Protein AF-A0A5B0MQC2-F1 (afdb_monomer)

InterPro domains:
  IPR052925 Phage Integrase-like Recombinase [PTHR34605] (2-176)

Mean predicted aligned error: 14.79 Å

Secondary structure (DSSP, 8-state):
-HHHHHHHHHTT---PSSPPHHHHHHHHHHHB--SS---TT-B-HHHHHHHHHHHHHHHHHTTPPP--TTHHHHHHHHHHHHHHHHHS-SSPPPPP--HHHHHHHHHHHTTS-HHHHHHHHHHHHHHHTT--HHHHS-S-SSSPP-TTTS--GGGEEEEEETTTEEEEEEPPPPP---S----PPP-

Organism: NCBI:txid56615

Solvent-accessible surface area (backbone atoms only — not comparable to full-atom values): 11689 Å² total; per-residue (Å²): 104,72,69,57,53,52,51,22,65,74,65,78,40,78,95,54,85,65,60,51,56,66,59,54,48,53,48,48,61,66,32,33,45,55,97,86,60,91,63,98,69,52,41,51,33,75,57,50,51,52,47,54,52,50,51,50,51,51,26,57,76,69,76,38,74,66,64,62,87,54,49,68,59,52,52,50,54,41,49,51,9,39,51,50,50,66,76,47,68,94,55,81,77,78,77,79,90,48,71,67,61,52,52,55,49,42,71,74,24,61,91,75,46,76,66,38,42,53,53,41,53,50,51,49,49,29,64,78,63,72,44,55,65,78,54,79,46,77,95,63,96,84,64,86,75,63,72,84,72,50,67,50,80,85,37,50,48,78,42,80,40,97,89,78,45,81,42,77,45,73,58,74,69,86,72,83,72,76,77,71,85,68,77,73,77,86,128

Nearest PDB structures (foldseek):
  1drg-assembly1_A  TM=4.747E-01  e=2.855E-02  Punavirus P1
  7rhx-assembly1_A  TM=4.186E-01  e=2.687E-01  Punavirus P1

Radius of gyration: 27.26 Å; Cα contacts (8 Å, |Δi|>4): 142; chains: 1; bounding box: 50×39×78 Å

Foldseek 3Di:
DVLLVVVCVVVVHDPDPPDDPVSLVVSLVVAFDDPPDDDPRHDALVVNVVVVVVSVVVCVVVVGDHDPVCVVVSVVSSVRSNLVVLVDPPDDPDPDDDVVNLVVLCVVQPPDDPVSVVVNVLSVCCVVVVNDSPQADDPDDDDDDPVQRHFDPVQWDWDQDPPPGTDTDGDGRDDDPPPDPPPSPDD

Sequence (187 aa):
MKKFLLFASANDSQFCLPITEEVLEAFCLWVGHNHYSSNDGKISSSSLKKYIIGLKAWHNFHMATFPSTGKARIDLMLKASAWLDACTPTRPPKPPVMLWHLMLLMTSLFGKSDFDTAVADLCIVAFWGLARLSELTYNLEDVPLVFSNSVLLSDVTLRSDGDLGETACITLPASKELGGITAKPAC

Structure (mmCIF, N/CA/C/O backbone):
data_AF-A0A5B0MQC2-F1
#
_entry.id   AF-A0A5B0MQC2-F1
#
loop_
_atom_site.group_PDB
_atom_site.id
_atom_site.type_symbol
_atom_site.label_atom_id
_atom_site.label_alt_id
_atom_site.label_comp_id
_atom_site.label_asym_id
_atom_site.label_entity_id
_atom_site.label_seq_id
_atom_site.pdbx_PDB_ins_code
_atom_site.Cartn_x
_atom_site.Cartn_y
_atom_site.Cartn_z
_atom_site.occupancy
_atom_site.B_iso_or_equiv
_atom_site.auth_seq_id
_atom_site.auth_comp_id
_atom_site.auth_asym_id
_atom_site.auth_atom_id
_atom_site.pdbx_PDB_model_num
ATOM 1 N N . MET A 1 1 ? 1.076 2.625 -18.133 1.00 71.38 1 MET A N 1
ATOM 2 C CA . MET A 1 1 ? 1.335 3.544 -19.265 1.00 71.38 1 MET A CA 1
ATOM 3 C C . MET A 1 1 ? 1.311 5.022 -18.868 1.00 71.38 1 MET A C 1
ATOM 5 O O . MET A 1 1 ? 2.312 5.674 -19.103 1.00 71.38 1 MET A O 1
ATOM 9 N N . LYS A 1 2 ? 0.266 5.556 -18.205 1.00 82.31 2 LYS A N 1
ATOM 10 C CA . LYS A 1 2 ? 0.165 7.000 -17.861 1.00 82.31 2 LYS A CA 1
ATOM 11 C C . LYS A 1 2 ? 1.422 7.617 -17.215 1.00 82.31 2 LYS A C 1
ATOM 13 O O . LYS A 1 2 ? 1.894 8.636 -17.696 1.00 82.31 2 LYS A O 1
ATOM 18 N N . LYS A 1 3 ? 2.017 6.986 -16.190 1.00 84.31 3 LYS A N 1
ATOM 19 C CA . LYS A 1 3 ? 3.263 7.499 -15.576 1.00 84.31 3 LYS A CA 1
ATOM 20 C C . LYS A 1 3 ? 4.473 7.497 -16.514 1.00 84.31 3 LYS A C 1
ATOM 22 O O . LYS A 1 3 ? 5.322 8.365 -16.387 1.00 84.31 3 LYS A O 1
ATOM 27 N N . PHE A 1 4 ? 4.542 6.552 -17.450 1.00 82.81 4 PHE A N 1
ATOM 28 C CA . PHE A 1 4 ? 5.607 6.538 -18.453 1.00 82.81 4 PHE A CA 1
ATOM 29 C C . PHE A 1 4 ? 5.444 7.695 -19.442 1.00 82.81 4 PHE A C 1
ATOM 31 O O . PHE A 1 4 ? 6.425 8.322 -19.804 1.00 82.81 4 PHE A O 1
ATOM 38 N N . LEU A 1 5 ? 4.208 8.038 -19.813 1.00 83.81 5 LEU A N 1
ATOM 39 C CA . LEU A 1 5 ? 3.934 9.214 -20.644 1.00 83.81 5 LEU A CA 1
ATOM 40 C C . LEU A 1 5 ? 4.286 10.522 -19.921 1.00 83.81 5 LEU A C 1
ATOM 42 O O . LEU A 1 5 ? 4.853 11.412 -20.539 1.00 83.81 5 LEU A O 1
ATOM 46 N N . LEU A 1 6 ? 4.016 10.615 -18.613 1.00 85.31 6 LEU A N 1
ATOM 47 C CA . LEU A 1 6 ? 4.442 11.763 -17.801 1.00 85.31 6 LEU A CA 1
ATOM 48 C C . LEU A 1 6 ? 5.970 11.885 -17.737 1.00 85.31 6 LEU A C 1
ATOM 50 O O . LEU A 1 6 ? 6.505 12.976 -17.900 1.00 85.31 6 LEU A O 1
ATOM 54 N N . PHE A 1 7 ? 6.668 10.764 -17.542 1.00 85.00 7 PHE A N 1
ATOM 55 C CA . PHE A 1 7 ? 8.129 10.709 -17.614 1.00 85.00 7 PHE A CA 1
ATOM 56 C C . PHE A 1 7 ? 8.644 11.157 -18.989 1.00 85.00 7 PHE A C 1
ATOM 58 O O . PHE A 1 7 ? 9.554 11.976 -19.068 1.00 85.00 7 PHE A O 1
ATOM 65 N N . ALA A 1 8 ? 8.021 10.659 -20.058 1.00 82.94 8 ALA A N 1
ATOM 66 C CA . ALA A 1 8 ? 8.362 10.982 -21.435 1.00 82.94 8 ALA A CA 1
ATOM 67 C C . ALA A 1 8 ? 8.227 12.494 -21.696 1.00 82.94 8 ALA A C 1
ATOM 69 O O . ALA A 1 8 ? 9.184 13.131 -22.133 1.00 82.94 8 ALA A O 1
ATOM 70 N N . SER A 1 9 ? 7.096 13.090 -21.292 1.00 81.81 9 SER A N 1
ATOM 71 C CA . SER A 1 9 ? 6.869 14.539 -21.386 1.00 81.81 9 SER A CA 1
ATOM 72 C C . SER A 1 9 ? 7.804 15.374 -20.509 1.00 81.81 9 SER A C 1
ATOM 74 O O . SER A 1 9 ? 8.155 16.482 -20.891 1.00 81.81 9 SER A O 1
ATOM 76 N N . ALA A 1 10 ? 8.209 14.867 -19.341 1.00 82.69 10 ALA A N 1
ATOM 77 C CA . ALA A 1 10 ? 9.085 15.596 -18.423 1.00 82.69 10 ALA A CA 1
ATOM 78 C C . ALA A 1 10 ? 10.544 15.642 -18.901 1.00 82.69 10 ALA A C 1
ATOM 80 O O . ALA A 1 10 ? 11.260 16.579 -18.566 1.00 82.69 10 ALA A O 1
ATOM 81 N N . ASN A 1 11 ? 10.974 14.646 -19.678 1.00 77.38 11 ASN A N 1
ATOM 82 C CA . ASN A 1 11 ? 12.343 14.526 -20.184 1.00 77.38 11 ASN A CA 1
ATOM 83 C C . ASN A 1 11 ? 12.466 14.844 -21.682 1.00 77.38 11 ASN A C 1
ATOM 85 O O . ASN A 1 11 ? 13.458 14.458 -22.292 1.00 77.38 11 ASN A O 1
ATOM 89 N N . ASP A 1 12 ? 11.443 15.475 -22.272 1.00 70.44 12 ASP A N 1
ATOM 90 C CA . ASP A 1 12 ? 11.347 15.780 -23.711 1.00 70.44 12 ASP A CA 1
ATOM 91 C C . ASP A 1 12 ? 11.683 14.575 -24.613 1.00 70.44 12 ASP A C 1
ATOM 93 O O . ASP A 1 12 ? 12.254 14.669 -25.698 1.00 70.44 12 ASP A O 1
ATOM 97 N N . SER A 1 13 ? 11.345 13.385 -24.119 1.00 66.56 13 SER A N 1
ATOM 98 C CA . SER A 1 13 ? 11.581 12.123 -24.806 1.00 66.56 13 SER A CA 1
ATOM 99 C C . SER A 1 13 ? 10.255 11.674 -25.393 1.00 66.56 13 SER A C 1
ATOM 101 O O . SER A 1 13 ? 9.277 11.473 -24.675 1.00 66.56 13 SER A O 1
ATOM 103 N N . GLN A 1 14 ? 10.174 11.539 -26.714 1.00 66.31 14 GLN A N 1
ATOM 104 C CA . GLN A 1 14 ? 8.969 10.991 -27.328 1.00 66.31 14 GLN A CA 1
ATOM 105 C C . GLN A 1 14 ? 8.830 9.511 -26.959 1.00 66.31 14 GLN A C 1
ATOM 107 O O . GLN A 1 14 ? 9.814 8.772 -26.914 1.00 66.31 14 GLN A O 1
ATOM 112 N N . PHE A 1 15 ? 7.592 9.064 -26.721 1.00 68.19 15 PHE A N 1
ATOM 113 C CA . PHE A 1 15 ? 7.262 7.650 -26.540 1.00 68.19 15 PHE A CA 1
ATOM 114 C C . PHE A 1 15 ? 7.432 6.901 -27.871 1.00 68.19 15 PHE A C 1
ATOM 116 O O . PHE A 1 15 ? 6.458 6.590 -28.553 1.00 68.19 15 PHE A O 1
ATOM 123 N N . CYS A 1 16 ? 8.679 6.658 -28.265 1.00 68.81 16 CYS A N 1
ATOM 124 C CA . CYS A 1 16 ? 9.024 5.934 -29.478 1.00 68.81 16 CYS A CA 1
ATOM 125 C C . CYS A 1 16 ? 9.430 4.503 -29.130 1.00 68.81 16 CYS A C 1
ATOM 127 O O . CYS A 1 16 ? 10.224 4.257 -28.221 1.00 68.81 16 CYS A O 1
ATOM 129 N N . LEU A 1 17 ? 8.869 3.550 -29.868 1.00 72.00 17 LEU A N 1
ATOM 130 C CA . LEU A 1 17 ? 9.361 2.180 -29.895 1.00 72.00 17 LEU A CA 1
ATOM 131 C C . LEU A 1 17 ? 10.520 2.084 -30.902 1.00 72.00 17 LEU A C 1
ATOM 133 O O . LEU A 1 17 ? 10.446 2.728 -31.949 1.00 72.00 17 LEU A O 1
ATOM 137 N N . PRO A 1 18 ? 11.535 1.240 -30.653 1.00 75.12 18 PRO A N 1
ATOM 138 C CA . PRO A 1 18 ? 11.759 0.455 -29.439 1.00 75.12 18 PRO A CA 1
ATOM 139 C C . PRO A 1 18 ? 12.340 1.306 -28.294 1.00 75.12 18 PRO A C 1
ATOM 141 O O . PRO A 1 18 ? 13.256 2.096 -28.499 1.00 75.12 18 PRO A O 1
ATOM 144 N N . ILE A 1 19 ? 11.833 1.106 -27.072 1.00 84.00 19 ILE A N 1
ATOM 145 C CA . ILE A 1 19 ? 12.405 1.711 -25.862 1.00 84.00 19 ILE A CA 1
ATOM 146 C C . ILE A 1 19 ? 13.824 1.168 -25.671 1.00 84.00 19 ILE A C 1
ATOM 148 O O . ILE A 1 19 ? 14.027 -0.049 -25.688 1.00 84.00 19 ILE A O 1
ATOM 152 N N . THR A 1 20 ? 14.792 2.062 -25.480 1.00 85.31 20 THR A N 1
ATOM 153 C CA . THR A 1 20 ? 16.175 1.677 -25.188 1.00 85.31 20 THR A CA 1
ATOM 154 C C . THR A 1 20 ? 16.352 1.318 -23.712 1.00 85.31 20 THR A C 1
ATOM 156 O O . THR A 1 20 ? 15.519 1.638 -22.858 1.00 85.31 20 THR A O 1
ATOM 159 N N . GLU A 1 21 ? 17.441 0.624 -23.394 1.00 86.12 21 GLU A N 1
ATOM 1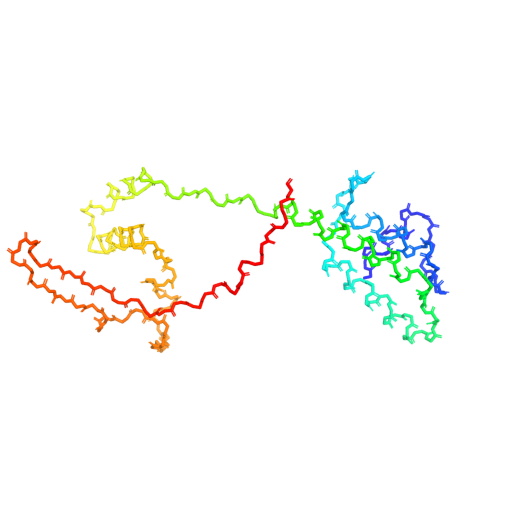60 C CA . GLU A 1 21 ? 17.747 0.222 -22.020 1.00 86.12 21 GLU A CA 1
ATOM 161 C C . GLU A 1 21 ? 17.910 1.434 -21.095 1.00 86.12 21 GLU A C 1
ATOM 163 O O . GLU A 1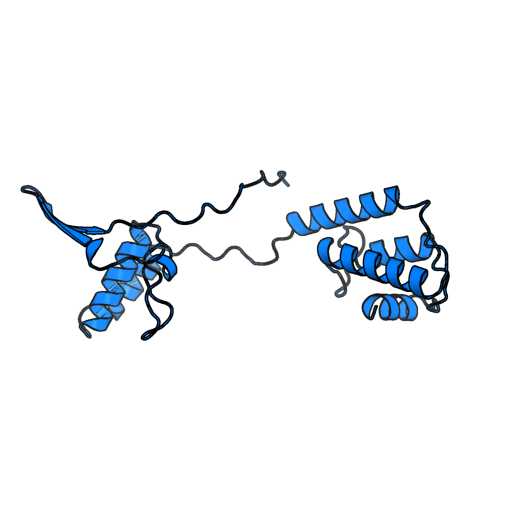 21 ? 17.391 1.440 -19.981 1.00 86.12 21 GLU A O 1
ATOM 168 N N . GLU A 1 22 ? 18.543 2.495 -21.585 1.00 86.19 22 GLU A N 1
ATOM 169 C CA . GLU A 1 22 ? 18.822 3.717 -20.833 1.00 86.19 22 GLU A CA 1
ATOM 170 C C . GLU A 1 22 ? 17.527 4.432 -20.441 1.00 86.19 22 GLU A C 1
ATOM 172 O O . GLU A 1 22 ? 17.381 4.888 -19.308 1.00 86.19 22 GLU A O 1
ATOM 177 N N . VAL A 1 23 ? 16.551 4.480 -21.354 1.00 87.62 23 VAL A N 1
ATOM 178 C CA . VAL A 1 23 ? 15.232 5.073 -21.093 1.00 87.62 23 VAL A CA 1
ATOM 179 C C . VAL A 1 23 ? 14.472 4.252 -20.050 1.00 87.62 23 VAL A C 1
ATOM 181 O O . VAL A 1 23 ? 13.818 4.814 -19.169 1.00 87.62 23 VAL A O 1
ATOM 184 N N . LEU A 1 24 ? 14.572 2.922 -20.112 1.00 88.56 24 LEU A N 1
ATOM 185 C CA . LEU A 1 24 ? 13.936 2.032 -19.144 1.00 88.56 24 LEU A CA 1
ATOM 186 C C . LEU A 1 24 ? 14.557 2.167 -17.744 1.00 88.56 24 LEU A C 1
ATOM 188 O O . LEU A 1 24 ? 13.828 2.200 -16.750 1.00 88.56 24 LEU A O 1
ATOM 192 N N . GLU A 1 25 ? 15.879 2.282 -17.655 1.00 89.00 25 GLU A N 1
ATOM 193 C CA . GLU A 1 25 ? 16.593 2.529 -16.401 1.00 89.00 25 GLU A CA 1
ATOM 194 C C . GLU A 1 25 ? 16.281 3.906 -15.819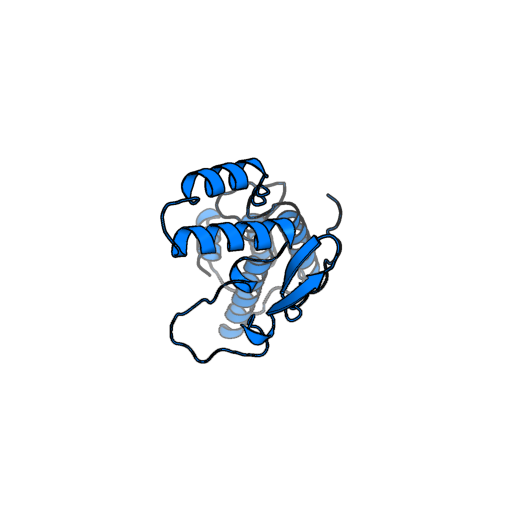 1.00 89.00 25 GLU A C 1
ATOM 196 O O . GLU A 1 25 ? 15.937 4.011 -14.639 1.00 89.00 25 GLU A O 1
ATOM 201 N N . ALA A 1 26 ? 16.326 4.953 -16.644 1.00 88.56 26 ALA A N 1
ATOM 202 C CA . ALA A 1 26 ? 15.967 6.307 -16.241 1.00 88.56 26 ALA A CA 1
ATOM 203 C C . ALA A 1 26 ? 14.519 6.368 -15.736 1.00 88.56 26 ALA A C 1
ATOM 205 O O . ALA A 1 26 ? 14.245 6.996 -14.713 1.00 88.56 26 ALA A O 1
ATOM 206 N N . PHE A 1 27 ? 13.600 5.646 -16.382 1.00 88.62 27 PHE A N 1
ATOM 207 C CA . PHE A 1 27 ? 12.232 5.496 -15.899 1.00 88.62 27 PHE A CA 1
ATOM 208 C C . PHE A 1 27 ? 12.179 4.784 -14.537 1.00 88.62 27 PHE A C 1
ATOM 210 O O . PHE A 1 27 ? 11.496 5.256 -13.627 1.00 88.62 27 PHE A O 1
ATOM 217 N N . CYS A 1 28 ? 12.916 3.684 -14.350 1.00 89.06 28 CYS A N 1
ATOM 218 C CA . CYS A 1 28 ? 12.957 2.969 -13.070 1.00 89.06 28 CYS A CA 1
ATOM 219 C C . CYS A 1 28 ? 13.511 3.840 -11.935 1.00 89.06 28 CYS A C 1
ATOM 221 O O . CYS A 1 28 ? 12.952 3.836 -10.839 1.00 89.06 28 CYS A O 1
ATOM 223 N N . LEU A 1 29 ? 14.551 4.634 -12.201 1.00 88.50 29 LEU A N 1
ATOM 224 C CA . LEU A 1 29 ? 15.095 5.610 -11.255 1.00 88.50 29 LEU A CA 1
ATOM 225 C C . LEU A 1 29 ? 14.118 6.758 -10.987 1.00 88.50 29 LEU A C 1
ATOM 227 O O . LEU A 1 29 ? 13.988 7.213 -9.851 1.00 88.50 29 LEU A O 1
ATOM 231 N N . TRP A 1 30 ? 13.393 7.224 -12.001 1.00 87.44 30 TRP A N 1
ATOM 232 C CA . TRP A 1 30 ? 12.458 8.329 -11.832 1.00 87.44 30 TRP A CA 1
ATOM 233 C C . TRP A 1 30 ? 11.238 7.927 -10.996 1.00 87.44 30 TRP A C 1
ATOM 235 O O . TRP A 1 30 ? 10.903 8.648 -10.054 1.00 87.44 30 TRP A O 1
ATOM 245 N N . VAL A 1 31 ? 10.615 6.769 -11.259 1.00 88.44 31 VAL A N 1
ATOM 246 C CA . VAL A 1 31 ? 9.396 6.350 -10.538 1.00 88.44 31 VAL A CA 1
ATOM 247 C C . VAL A 1 31 ? 9.672 5.504 -9.287 1.00 88.44 31 VAL A C 1
ATOM 249 O O . VAL A 1 31 ? 8.878 5.534 -8.352 1.00 88.44 31 VAL A O 1
ATOM 252 N N . GLY A 1 32 ? 10.746 4.717 -9.243 1.00 87.50 32 GLY A N 1
ATOM 253 C CA . GLY A 1 32 ? 11.034 3.836 -8.105 1.00 87.50 32 GLY A CA 1
ATOM 254 C C . GLY A 1 32 ? 11.553 4.605 -6.893 1.00 87.50 32 GLY A C 1
ATOM 255 O O . GLY A 1 32 ? 12.286 5.589 -7.054 1.00 87.50 32 GLY A O 1
ATOM 256 N N . HIS A 1 33 ? 11.201 4.163 -5.681 1.00 86.38 33 HIS A N 1
ATOM 257 C CA . HIS A 1 33 ? 11.805 4.705 -4.463 1.00 86.38 33 HIS A CA 1
ATOM 258 C C . HIS A 1 33 ? 13.322 4.516 -4.499 1.00 86.38 33 HIS A C 1
ATOM 260 O O . HIS A 1 33 ? 13.829 3.425 -4.760 1.00 86.38 33 HIS A O 1
ATOM 266 N N . ASN A 1 34 ? 14.047 5.602 -4.256 1.00 85.44 34 ASN A N 1
ATOM 267 C CA . ASN A 1 34 ? 15.498 5.622 -4.153 1.00 85.44 34 ASN A CA 1
ATOM 268 C C . ASN A 1 34 ? 15.930 6.771 -3.239 1.00 85.44 34 ASN A C 1
ATOM 270 O O . ASN A 1 34 ? 15.154 7.684 -2.973 1.00 85.44 34 ASN A O 1
ATOM 274 N N . HIS A 1 35 ? 17.176 6.724 -2.777 1.00 79.06 35 HIS A N 1
ATOM 275 C CA . HIS A 1 35 ? 17.723 7.723 -1.858 1.00 79.06 35 HIS A CA 1
ATOM 276 C C . HIS A 1 35 ? 18.134 9.038 -2.552 1.00 79.06 35 HIS A C 1
ATOM 278 O O . HIS A 1 35 ? 18.404 10.036 -1.892 1.00 79.06 35 HIS A O 1
ATOM 284 N N . TYR A 1 36 ? 18.216 9.046 -3.885 1.00 76.44 36 TYR A N 1
ATOM 285 C CA . TYR A 1 36 ? 18.818 10.138 -4.657 1.00 76.44 36 TYR A CA 1
ATOM 286 C C . TYR A 1 36 ? 17.789 11.101 -5.263 1.00 76.44 36 TYR A C 1
ATOM 288 O O . TYR A 1 36 ? 18.147 12.194 -5.686 1.00 76.44 36 TYR A O 1
ATOM 296 N N . SER A 1 37 ? 16.511 10.720 -5.314 1.00 76.12 37 SER A N 1
ATOM 297 C CA . SER A 1 37 ? 15.440 11.542 -5.877 1.00 76.12 37 SER A CA 1
ATOM 298 C C . SER A 1 37 ? 14.169 11.430 -5.043 1.00 76.12 37 SER A C 1
ATOM 300 O O . SER A 1 37 ? 13.612 10.347 -4.866 1.00 76.12 37 SER A O 1
ATOM 302 N N . SER A 1 38 ? 13.689 12.578 -4.568 1.00 71.62 38 SER A N 1
ATOM 303 C CA . SER A 1 38 ? 12.408 12.717 -3.882 1.00 71.62 38 SER A CA 1
ATOM 304 C C . SER A 1 38 ? 11.470 13.489 -4.801 1.00 71.62 38 SER A C 1
ATOM 306 O O . SER A 1 38 ? 11.597 14.701 -4.956 1.00 71.62 38 SER A O 1
ATOM 308 N N . ASN A 1 39 ? 10.590 12.773 -5.499 1.00 78.19 39 ASN A N 1
ATOM 309 C CA . ASN A 1 39 ? 9.517 13.378 -6.281 1.00 78.19 39 ASN A CA 1
ATOM 310 C C . ASN A 1 39 ? 8.172 12.846 -5.770 1.00 78.19 39 ASN A C 1
ATOM 312 O O . ASN A 1 39 ? 8.090 11.723 -5.284 1.00 78.19 39 ASN A O 1
ATOM 316 N N . ASP A 1 40 ? 7.105 13.632 -5.896 1.00 70.75 40 ASP A N 1
ATOM 317 C CA . ASP A 1 40 ? 5.754 13.238 -5.448 1.00 70.75 40 ASP A CA 1
ATOM 318 C C . ASP A 1 40 ? 5.168 12.073 -6.287 1.00 70.75 40 ASP A C 1
ATOM 320 O O . ASP A 1 40 ? 4.135 11.475 -5.998 1.00 70.75 40 ASP A O 1
ATOM 324 N N . GLY A 1 41 ? 5.863 11.709 -7.369 1.00 75.62 41 GLY A N 1
ATOM 325 C CA . GLY A 1 41 ? 5.472 10.691 -8.332 1.00 75.62 41 GLY A CA 1
ATOM 326 C C . GLY A 1 41 ? 5.981 9.281 -8.035 1.00 75.62 41 GLY A C 1
ATOM 327 O O . GLY A 1 41 ? 5.781 8.404 -8.886 1.00 75.62 41 GLY A O 1
ATOM 328 N N . LYS A 1 42 ? 6.609 9.020 -6.886 1.00 85.38 42 LYS A N 1
ATOM 329 C CA . LYS A 1 42 ? 7.171 7.698 -6.600 1.00 85.38 42 LYS A CA 1
ATOM 330 C C . LYS A 1 42 ? 6.108 6.608 -6.461 1.00 85.38 42 LYS A C 1
ATOM 332 O O . LYS A 1 42 ? 4.961 6.859 -6.095 1.00 85.38 42 LYS A O 1
ATOM 337 N N . ILE A 1 43 ? 6.467 5.383 -6.835 1.00 88.69 43 ILE A N 1
ATOM 338 C CA . ILE A 1 43 ? 5.613 4.199 -6.698 1.00 88.69 43 ILE A CA 1
ATOM 339 C C . ILE A 1 43 ? 6.387 3.060 -6.048 1.00 88.69 43 ILE A C 1
ATOM 341 O O . ILE A 1 43 ? 7.606 2.969 -6.173 1.00 88.69 43 ILE A O 1
ATOM 345 N N . SER A 1 44 ? 5.642 2.137 -5.443 1.00 88.62 44 SER A N 1
ATOM 346 C CA . SER A 1 44 ? 6.211 0.911 -4.897 1.00 88.62 44 SER A CA 1
ATOM 347 C C . SER A 1 44 ? 6.835 0.027 -5.979 1.00 88.62 44 SER A C 1
ATOM 349 O O . SER A 1 44 ? 6.355 -0.042 -7.115 1.00 88.62 44 SER A O 1
ATOM 351 N N . SER A 1 45 ? 7.845 -0.748 -5.599 1.00 89.56 45 SER A N 1
ATOM 352 C CA . SER A 1 45 ? 8.502 -1.781 -6.401 1.00 89.56 45 SER A CA 1
ATOM 353 C C . SER A 1 45 ? 7.493 -2.771 -6.996 1.00 89.56 45 SER A C 1
ATOM 355 O O . SER A 1 45 ? 7.581 -3.153 -8.165 1.00 89.56 45 SER A O 1
ATOM 357 N N . SER A 1 46 ? 6.450 -3.135 -6.241 1.00 88.88 46 SER A N 1
ATOM 358 C CA . SER A 1 46 ? 5.367 -3.992 -6.748 1.00 88.88 46 SER A CA 1
ATOM 359 C C . SER A 1 46 ? 4.565 -3.339 -7.881 1.00 88.88 46 SER A C 1
ATOM 361 O O . SER A 1 46 ? 4.171 -4.017 -8.832 1.00 88.88 46 SER A O 1
ATOM 363 N N . SER A 1 47 ? 4.353 -2.023 -7.826 1.00 90.62 47 SER A N 1
ATOM 364 C CA . SER A 1 47 ? 3.711 -1.265 -8.901 1.00 90.62 47 SER A CA 1
ATOM 365 C C . SER A 1 47 ? 4.654 -1.095 -10.089 1.00 90.62 47 SER A C 1
ATOM 367 O O . SER A 1 47 ? 4.236 -1.302 -11.227 1.00 90.62 47 SER A O 1
ATOM 369 N N . LEU A 1 48 ? 5.933 -0.797 -9.841 1.00 91.12 48 LEU A N 1
ATOM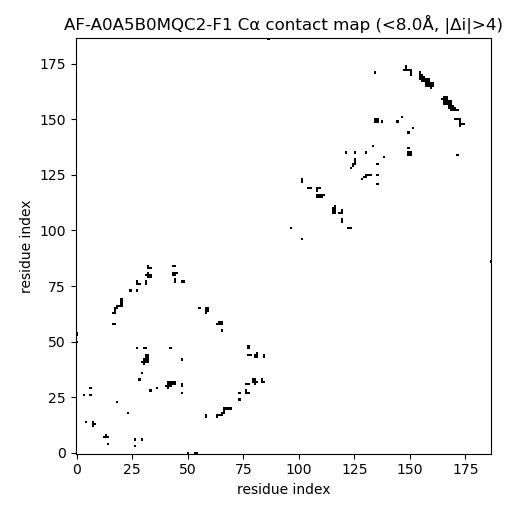 370 C CA . LEU A 1 48 ? 6.965 -0.664 -10.871 1.00 91.12 48 LEU A CA 1
ATOM 371 C C . LEU A 1 48 ? 7.112 -1.951 -11.702 1.00 91.12 48 LEU A C 1
ATOM 373 O O . LEU A 1 48 ? 7.128 -1.884 -12.931 1.00 91.12 48 LEU A O 1
ATOM 377 N N . LYS A 1 49 ? 7.073 -3.131 -11.063 1.00 91.75 49 LYS A N 1
ATOM 378 C CA . LYS A 1 49 ? 7.000 -4.445 -11.741 1.00 91.75 49 LYS A CA 1
ATOM 379 C C . LYS A 1 49 ? 5.874 -4.515 -12.766 1.00 91.75 49 LYS A C 1
ATOM 381 O O . LYS A 1 49 ? 6.092 -4.950 -13.895 1.00 91.75 49 LYS A O 1
ATOM 386 N N . LYS A 1 50 ? 4.672 -4.069 -12.390 1.00 92.06 50 LYS A N 1
ATOM 387 C CA . LYS A 1 50 ? 3.497 -4.080 -13.277 1.00 92.06 50 LYS A CA 1
ATOM 388 C C . LYS A 1 50 ? 3.703 -3.172 -14.487 1.00 92.06 50 LYS A C 1
ATOM 390 O O . LYS A 1 50 ? 3.301 -3.536 -15.588 1.00 92.06 50 LYS A O 1
ATOM 395 N N . TYR A 1 51 ? 4.365 -2.026 -14.308 1.00 90.88 51 TYR A N 1
ATOM 396 C CA . TYR A 1 51 ? 4.727 -1.158 -15.429 1.00 90.88 51 TYR A CA 1
ATOM 397 C C . TYR A 1 51 ? 5.706 -1.839 -16.386 1.00 90.88 51 TYR A C 1
ATOM 399 O O . TYR A 1 51 ? 5.454 -1.818 -17.585 1.00 90.88 51 TYR A O 1
ATOM 407 N N . ILE A 1 52 ? 6.760 -2.488 -15.882 1.00 90.44 52 ILE A N 1
ATOM 408 C CA . ILE A 1 52 ? 7.740 -3.203 -16.719 1.00 90.44 52 ILE A CA 1
ATOM 409 C C . ILE A 1 52 ? 7.064 -4.328 -17.515 1.00 90.44 52 ILE A C 1
ATOM 411 O O . ILE A 1 52 ? 7.298 -4.465 -18.714 1.00 90.44 52 ILE A O 1
ATOM 415 N N . ILE A 1 53 ? 6.178 -5.101 -16.879 1.00 90.75 53 ILE A N 1
ATOM 416 C CA . ILE A 1 53 ? 5.393 -6.144 -17.560 1.00 90.75 53 ILE A CA 1
ATOM 417 C C . ILE A 1 53 ? 4.506 -5.524 -18.649 1.00 90.75 53 ILE A C 1
ATOM 419 O O . ILE A 1 53 ? 4.466 -6.036 -19.766 1.00 90.75 53 ILE A O 1
ATOM 423 N N . GLY A 1 54 ? 3.845 -4.402 -18.352 1.00 90.75 54 GLY A N 1
ATOM 424 C CA . GLY A 1 54 ? 3.041 -3.667 -19.328 1.00 90.75 54 GLY A CA 1
ATOM 425 C C . GLY A 1 54 ? 3.857 -3.154 -20.517 1.00 90.75 54 GLY A C 1
ATOM 426 O O . GLY A 1 54 ? 3.410 -3.278 -21.652 1.00 90.75 54 GLY A O 1
ATOM 427 N N . LEU A 1 55 ? 5.069 -2.640 -20.284 1.00 89.56 55 LEU A N 1
ATOM 428 C CA . LEU A 1 55 ? 5.985 -2.218 -21.350 1.00 89.56 55 LEU A CA 1
ATOM 429 C C . LEU A 1 55 ? 6.434 -3.410 -22.203 1.00 89.56 55 LEU A C 1
ATOM 431 O O . LEU A 1 55 ? 6.431 -3.325 -23.427 1.00 89.56 55 LEU A O 1
ATOM 435 N N . LYS A 1 56 ? 6.749 -4.550 -21.581 1.00 89.94 56 LYS A N 1
ATOM 436 C CA . LYS A 1 56 ? 7.099 -5.776 -22.308 1.00 89.94 56 LYS A CA 1
ATOM 437 C C . LYS A 1 56 ? 5.943 -6.274 -23.182 1.00 89.94 56 LYS A C 1
ATOM 439 O O . LYS A 1 56 ? 6.169 -6.651 -24.329 1.00 89.94 56 LYS A O 1
ATOM 444 N N . ALA A 1 57 ? 4.716 -6.258 -22.658 1.00 90.88 57 ALA A N 1
ATOM 445 C CA . ALA A 1 57 ? 3.520 -6.616 -23.418 1.00 90.88 57 ALA A CA 1
ATOM 446 C C . ALA A 1 57 ? 3.283 -5.651 -24.589 1.00 90.88 57 ALA A C 1
ATOM 448 O O . ALA A 1 57 ? 2.971 -6.090 -25.691 1.00 90.88 57 ALA A O 1
ATOM 449 N N . TRP A 1 58 ? 3.502 -4.351 -24.376 1.00 87.88 58 TRP A N 1
ATOM 450 C CA . TRP A 1 58 ? 3.394 -3.333 -25.421 1.00 87.88 58 TRP A CA 1
ATOM 451 C C . TRP A 1 58 ? 4.405 -3.541 -26.556 1.00 87.88 58 TRP A C 1
ATOM 453 O O . TRP A 1 58 ? 4.041 -3.502 -27.727 1.00 87.88 58 TRP A O 1
ATOM 463 N N . HIS A 1 59 ? 5.661 -3.845 -26.221 1.00 89.69 59 HIS A N 1
ATOM 464 C CA . HIS A 1 59 ? 6.677 -4.224 -27.205 1.00 89.69 59 HIS A CA 1
ATOM 465 C C . HIS A 1 59 ? 6.276 -5.468 -28.002 1.00 89.69 59 HIS A C 1
ATOM 467 O O . HIS A 1 59 ? 6.383 -5.474 -29.226 1.00 89.69 59 HIS A O 1
ATOM 473 N N . ASN A 1 60 ? 5.775 -6.500 -27.318 1.00 90.00 60 ASN A N 1
ATOM 474 C CA . ASN A 1 60 ? 5.324 -7.728 -27.966 1.00 90.00 60 ASN A CA 1
ATOM 475 C C . ASN A 1 60 ? 4.151 -7.478 -28.927 1.00 90.00 60 ASN A C 1
ATOM 477 O O . ASN A 1 60 ? 4.171 -7.991 -30.040 1.00 90.00 60 ASN A O 1
ATOM 481 N N . PHE A 1 61 ? 3.190 -6.637 -28.537 1.00 89.81 61 PHE A N 1
ATOM 482 C CA . PHE A 1 61 ? 2.058 -6.250 -29.381 1.00 89.81 61 PHE A CA 1
ATOM 483 C C . PHE A 1 61 ? 2.498 -5.557 -30.681 1.00 89.81 61 PHE A C 1
ATOM 485 O O . PHE A 1 61 ? 1.930 -5.806 -31.739 1.00 89.81 61 PHE A O 1
ATOM 492 N N . HIS A 1 62 ? 3.545 -4.732 -30.618 1.00 88.38 62 HIS A N 1
ATOM 493 C CA . HIS A 1 62 ? 4.098 -4.025 -31.777 1.00 88.38 62 HIS A CA 1
ATOM 494 C C . HIS A 1 62 ? 5.230 -4.775 -32.494 1.00 88.38 62 HIS A C 1
ATOM 496 O O . HIS A 1 62 ? 5.911 -4.181 -33.326 1.00 88.38 62 HIS A O 1
ATOM 502 N N . MET A 1 63 ? 5.453 -6.059 -32.182 1.00 87.31 63 MET A N 1
ATOM 503 C CA . MET A 1 63 ? 6.534 -6.873 -32.762 1.00 87.31 63 MET A CA 1
ATOM 504 C C . MET A 1 63 ? 7.928 -6.230 -32.612 1.00 87.31 63 MET A C 1
ATOM 506 O O . MET A 1 63 ? 8.832 -6.470 -33.409 1.00 87.31 63 MET A O 1
ATOM 510 N N . ALA A 1 64 ? 8.112 -5.414 -31.572 1.00 86.50 64 ALA A N 1
ATOM 511 C CA . ALA A 1 64 ? 9.367 -4.752 -31.255 1.00 86.50 64 ALA A CA 1
ATOM 512 C C . ALA A 1 64 ? 10.144 -5.556 -30.205 1.00 86.50 64 ALA A C 1
ATOM 514 O O . ALA A 1 64 ? 9.578 -6.087 -29.247 1.00 86.50 64 ALA A O 1
ATOM 515 N N . THR A 1 65 ? 11.468 -5.598 -30.326 1.00 86.69 65 THR A N 1
ATOM 516 C CA . THR A 1 65 ? 12.333 -6.239 -29.330 1.00 86.69 65 THR A CA 1
ATOM 517 C C . THR A 1 65 ? 12.395 -5.406 -28.052 1.00 86.69 65 THR A C 1
ATOM 519 O O . THR A 1 65 ? 12.622 -4.198 -28.101 1.00 86.69 65 THR A O 1
ATOM 522 N N . PHE A 1 66 ? 12.189 -6.047 -26.902 1.00 85.31 66 PHE A N 1
ATOM 523 C CA . PHE A 1 66 ? 12.358 -5.421 -25.590 1.00 85.31 66 PHE A CA 1
ATOM 524 C C . PHE A 1 66 ? 13.834 -5.495 -25.161 1.00 85.31 66 PHE A C 1
ATOM 526 O O . PHE A 1 66 ? 14.429 -6.567 -25.311 1.00 85.31 66 PHE A O 1
ATOM 533 N N . PRO A 1 67 ? 14.426 -4.427 -24.595 1.00 84.31 67 PRO A N 1
ATOM 534 C CA . PRO A 1 67 ? 15.819 -4.443 -24.154 1.00 84.31 67 PRO A CA 1
ATOM 535 C C . PRO A 1 67 ? 16.003 -5.427 -22.988 1.00 84.31 67 PRO A C 1
ATOM 537 O O . PRO A 1 67 ? 15.530 -5.204 -21.874 1.00 84.31 67 PRO A O 1
ATOM 540 N N . SER A 1 68 ? 16.662 -6.559 -23.245 1.00 76.19 68 SER A N 1
ATOM 541 C CA . SER A 1 68 ? 16.910 -7.603 -22.237 1.00 76.19 68 SER A CA 1
ATOM 542 C C . SER A 1 68 ? 18.308 -7.561 -21.621 1.00 76.19 68 SER A C 1
ATOM 544 O O . SER A 1 68 ? 18.526 -8.218 -20.602 1.00 76.19 68 SER A O 1
ATOM 546 N N . THR A 1 69 ? 19.240 -6.815 -22.215 1.00 76.62 69 THR A N 1
ATOM 547 C CA . THR A 1 69 ? 20.652 -6.754 -21.806 1.00 76.62 69 THR A CA 1
ATOM 548 C C . THR A 1 69 ? 20.807 -6.204 -20.377 1.00 76.62 69 THR A C 1
ATOM 550 O O . THR A 1 69 ? 21.495 -6.811 -19.559 1.00 76.62 69 THR A O 1
ATOM 553 N N . GLY A 1 70 ? 20.034 -5.180 -20.010 1.00 78.06 70 GLY A N 1
ATOM 554 C CA . GLY A 1 70 ? 20.007 -4.569 -18.672 1.00 78.06 70 GLY A CA 1
ATOM 555 C C . GLY A 1 70 ? 19.146 -5.245 -17.612 1.00 78.06 70 GLY A C 1
ATOM 556 O O . GLY A 1 70 ? 18.918 -4.673 -16.544 1.00 78.06 70 GLY A O 1
ATOM 557 N N . LYS A 1 71 ? 18.632 -6.458 -17.853 1.00 84.75 71 LYS A N 1
ATOM 558 C CA . LYS A 1 71 ? 17.682 -7.106 -16.928 1.00 84.75 71 LYS A CA 1
ATOM 559 C C . LYS A 1 71 ? 18.223 -7.220 -15.495 1.00 84.75 71 LYS A C 1
ATOM 561 O O . LYS A 1 71 ? 17.466 -7.017 -14.548 1.00 84.75 71 LYS A O 1
ATOM 566 N N . ALA A 1 72 ? 19.512 -7.523 -15.331 1.00 87.44 72 ALA A N 1
ATOM 567 C CA . ALA A 1 72 ? 20.144 -7.640 -14.015 1.00 87.44 72 ALA A CA 1
ATOM 568 C C . ALA A 1 72 ? 20.201 -6.293 -13.269 1.00 87.44 72 ALA A C 1
ATOM 570 O O . ALA A 1 72 ? 19.945 -6.243 -12.067 1.00 87.44 72 ALA A O 1
ATOM 571 N N . ARG A 1 73 ? 20.480 -5.195 -13.985 1.00 88.19 73 ARG A N 1
ATOM 572 C CA . ARG A 1 73 ? 20.529 -3.838 -13.419 1.00 88.19 73 ARG A CA 1
ATOM 573 C C . ARG A 1 73 ? 19.144 -3.375 -12.986 1.00 88.19 73 ARG A C 1
ATOM 575 O O . ARG A 1 73 ? 18.981 -2.879 -11.875 1.00 88.19 73 ARG A O 1
ATOM 582 N N . ILE A 1 74 ? 18.131 -3.626 -13.811 1.00 88.62 74 ILE A N 1
ATOM 583 C CA . ILE A 1 74 ? 16.736 -3.311 -13.483 1.00 88.62 74 ILE A CA 1
ATOM 584 C C . ILE A 1 74 ? 16.266 -4.119 -12.266 1.00 88.62 74 ILE A C 1
ATOM 586 O O . ILE A 1 74 ? 15.619 -3.565 -11.380 1.00 88.62 74 ILE A O 1
ATOM 590 N N . ASP A 1 75 ? 16.617 -5.407 -12.174 1.00 90.12 75 ASP A N 1
ATOM 591 C CA . ASP A 1 75 ? 16.286 -6.227 -10.999 1.00 90.12 75 ASP A CA 1
ATOM 592 C C . ASP A 1 75 ? 16.967 -5.704 -9.723 1.00 90.12 75 ASP A C 1
ATOM 594 O O . ASP A 1 75 ? 16.351 -5.677 -8.656 1.00 90.12 75 ASP A O 1
ATOM 598 N N . LEU A 1 76 ? 18.206 -5.211 -9.830 1.00 91.81 76 LEU A N 1
ATOM 599 C CA . LEU A 1 76 ? 18.905 -4.564 -8.720 1.00 91.81 76 LEU A CA 1
ATOM 600 C C . LEU A 1 76 ? 18.199 -3.274 -8.274 1.00 91.81 76 LEU A C 1
ATOM 602 O O . LEU A 1 76 ? 17.935 -3.107 -7.083 1.00 91.81 76 LEU A O 1
ATOM 606 N N . MET A 1 77 ? 17.827 -2.395 -9.212 1.00 89.88 77 MET A N 1
ATOM 607 C CA . MET A 1 77 ? 17.058 -1.175 -8.914 1.00 89.88 77 MET A CA 1
ATOM 608 C C . MET A 1 77 ? 15.725 -1.504 -8.233 1.00 89.88 77 MET A C 1
ATOM 610 O O . MET A 1 77 ? 15.301 -0.843 -7.286 1.00 89.88 77 MET A O 1
ATOM 614 N N . LEU A 1 78 ? 15.073 -2.570 -8.686 1.00 91.31 78 LEU A N 1
ATOM 615 C CA . LEU A 1 78 ? 13.790 -3.012 -8.173 1.00 91.31 78 LEU A CA 1
ATOM 616 C C . LEU A 1 78 ? 13.879 -3.603 -6.764 1.00 91.31 78 LEU A C 1
ATOM 618 O O . LEU A 1 78 ? 12.972 -3.390 -5.954 1.00 91.31 78 LEU A O 1
ATOM 622 N N . LYS A 1 79 ? 14.967 -4.323 -6.472 1.00 91.31 79 LYS A N 1
ATOM 623 C CA . LYS A 1 79 ? 15.309 -4.806 -5.129 1.00 91.31 79 LYS A CA 1
ATOM 624 C C . LYS A 1 79 ? 15.625 -3.650 -4.188 1.00 91.31 79 LYS A C 1
ATOM 626 O O . LYS A 1 79 ? 15.090 -3.629 -3.085 1.00 91.31 79 LYS A O 1
ATOM 631 N N . ALA A 1 80 ? 16.408 -2.667 -4.631 1.00 88.94 80 ALA A N 1
ATOM 632 C CA . ALA A 1 80 ? 16.699 -1.471 -3.843 1.00 88.94 80 ALA A CA 1
ATOM 633 C C . ALA A 1 80 ? 15.419 -0.682 -3.514 1.00 88.94 80 ALA A C 1
ATOM 635 O O . ALA A 1 80 ? 15.189 -0.325 -2.360 1.00 88.94 80 ALA A O 1
ATOM 636 N N . SER A 1 81 ? 14.531 -0.499 -4.497 1.00 88.38 81 SER A N 1
ATOM 637 C CA . SER A 1 81 ? 13.221 0.120 -4.268 1.00 88.38 81 SER A CA 1
ATOM 638 C C . SER A 1 81 ? 12.351 -0.708 -3.322 1.00 88.38 81 SER A C 1
ATOM 640 O O . SER A 1 81 ? 11.675 -0.127 -2.486 1.00 88.38 81 SER A O 1
ATOM 642 N N . ALA A 1 82 ? 12.367 -2.043 -3.413 1.00 89.06 82 ALA A N 1
ATOM 643 C CA . ALA A 1 82 ? 11.603 -2.902 -2.5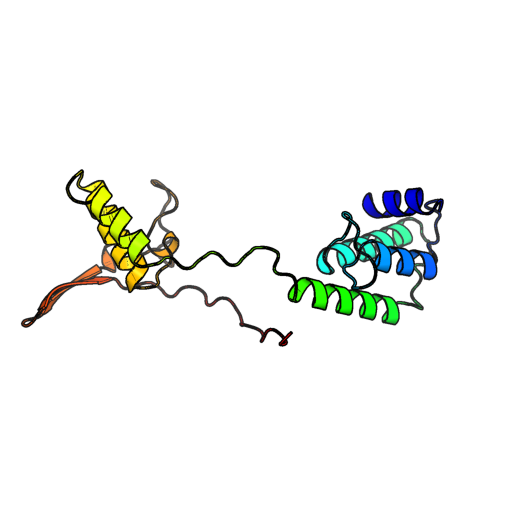03 1.00 89.06 82 ALA A CA 1
ATOM 644 C C . ALA A 1 82 ? 12.123 -2.833 -1.061 1.00 89.06 82 ALA A C 1
ATOM 646 O O . ALA A 1 82 ? 11.336 -2.876 -0.120 1.00 89.06 82 ALA A O 1
ATOM 647 N N . TRP A 1 83 ? 13.439 -2.721 -0.889 1.00 87.50 83 TRP A N 1
ATOM 648 C CA . TRP A 1 83 ? 14.046 -2.530 0.422 1.00 87.50 83 TRP A CA 1
ATOM 649 C C . TRP A 1 83 ? 13.613 -1.193 1.040 1.00 87.50 83 TRP A C 1
ATOM 651 O O . TRP A 1 83 ? 13.152 -1.164 2.179 1.00 87.50 83 TRP A O 1
ATOM 661 N N . LEU A 1 84 ? 13.641 -0.105 0.262 1.00 86.56 84 LEU A N 1
ATOM 662 C CA . LEU A 1 84 ? 13.151 1.201 0.716 1.00 86.56 84 LEU A CA 1
ATOM 663 C C . LEU A 1 84 ? 11.645 1.205 0.998 1.00 86.56 84 LEU A C 1
ATOM 665 O O . LEU A 1 84 ? 11.226 1.768 2.008 1.00 86.56 84 LEU A O 1
ATOM 669 N N . ASP A 1 85 ? 10.835 0.541 0.169 1.00 84.94 85 ASP A N 1
ATOM 670 C CA . ASP A 1 85 ? 9.402 0.340 0.431 1.00 84.94 85 ASP A CA 1
ATOM 671 C C . ASP A 1 85 ? 9.166 -0.373 1.771 1.00 84.94 85 ASP A C 1
ATOM 673 O O . ASP A 1 85 ? 8.205 -0.080 2.474 1.00 84.94 85 ASP A O 1
ATOM 677 N N . ALA A 1 86 ? 10.031 -1.325 2.131 1.00 84.31 86 ALA A N 1
ATOM 678 C CA . ALA A 1 86 ? 9.908 -2.080 3.373 1.00 84.31 86 ALA A CA 1
ATOM 679 C C . ALA A 1 86 ? 10.332 -1.267 4.609 1.00 84.31 86 ALA A C 1
ATOM 681 O O . ALA A 1 86 ? 9.692 -1.391 5.659 1.00 84.31 86 ALA A O 1
ATOM 682 N N . CYS A 1 87 ? 11.372 -0.427 4.495 1.00 80.25 87 CYS A N 1
ATOM 683 C CA . CYS A 1 87 ? 11.770 0.497 5.566 1.00 80.25 87 CYS A CA 1
ATOM 684 C C . CYS A 1 87 ? 10.819 1.715 5.675 1.00 80.25 87 CYS A C 1
ATOM 686 O O . CYS A 1 87 ? 10.828 2.384 6.705 1.00 80.25 87 CYS A O 1
ATOM 688 N N . THR A 1 88 ? 9.969 1.998 4.676 1.00 71.94 88 THR A N 1
ATOM 689 C CA . THR A 1 88 ? 8.963 3.080 4.719 1.00 71.94 88 THR A CA 1
ATOM 690 C C . THR A 1 88 ? 7.558 2.530 5.012 1.00 71.94 88 THR A C 1
ATOM 692 O O . THR A 1 88 ? 6.811 2.173 4.098 1.00 71.94 88 THR A O 1
ATOM 695 N N . PRO A 1 89 ? 7.139 2.434 6.290 1.00 62.31 89 PRO A N 1
ATOM 696 C CA . PRO A 1 89 ? 5.811 1.930 6.616 1.00 62.31 89 PRO A CA 1
ATOM 697 C C . PRO A 1 89 ? 4.732 2.848 6.025 1.00 62.31 89 PRO A C 1
ATOM 699 O O . PRO A 1 89 ? 4.646 4.028 6.347 1.00 62.31 89 PRO A O 1
ATOM 702 N N . THR A 1 90 ? 3.867 2.287 5.176 1.00 65.06 90 THR A N 1
ATOM 703 C CA . THR A 1 90 ? 2.798 3.017 4.460 1.00 65.06 90 THR A CA 1
ATOM 704 C C . THR A 1 90 ? 1.741 3.604 5.397 1.00 65.06 90 THR A C 1
ATOM 706 O O . THR A 1 90 ? 0.931 4.435 4.995 1.00 65.06 90 THR A O 1
ATOM 709 N N . ARG A 1 91 ? 1.697 3.130 6.645 1.00 66.44 91 ARG A N 1
ATOM 710 C CA . ARG A 1 91 ? 0.793 3.617 7.680 1.00 66.44 91 ARG A CA 1
ATOM 711 C C . ARG A 1 91 ? 1.587 3.785 8.967 1.00 66.44 91 ARG A C 1
ATOM 713 O O . ARG A 1 91 ? 2.332 2.861 9.307 1.00 66.44 91 ARG A O 1
ATOM 720 N N . PRO A 1 92 ? 1.410 4.898 9.699 1.00 71.62 92 PRO A N 1
ATOM 721 C CA . PRO A 1 92 ? 1.867 4.932 11.076 1.00 71.62 92 PRO A CA 1
ATOM 722 C C . PRO A 1 92 ? 1.245 3.727 11.803 1.00 71.62 92 PRO A C 1
ATOM 724 O O . PRO A 1 92 ? 0.072 3.407 11.552 1.00 71.62 92 PRO A O 1
ATOM 727 N N . PRO A 1 93 ? 2.012 3.001 12.633 1.00 69.19 93 PRO A N 1
ATOM 728 C CA . PRO A 1 93 ? 1.446 1.922 13.429 1.00 69.19 93 PRO A CA 1
ATOM 729 C C . PRO A 1 93 ? 0.261 2.477 14.223 1.00 69.19 93 PRO A C 1
ATOM 731 O O . PRO A 1 93 ? 0.344 3.575 14.777 1.00 69.19 93 PRO A O 1
ATOM 734 N N . LYS A 1 94 ? -0.861 1.746 14.236 1.00 73.62 94 LYS A N 1
ATOM 735 C CA . LYS A 1 94 ? -2.009 2.143 15.057 1.00 73.62 94 LYS A CA 1
ATOM 736 C C . LYS A 1 94 ? -1.521 2.257 16.507 1.00 73.62 94 LYS A C 1
ATOM 738 O O . LYS A 1 94 ? -0.852 1.324 16.961 1.00 73.62 94 LYS A O 1
ATOM 743 N N . PRO A 1 95 ? -1.813 3.359 17.217 1.00 74.38 95 PRO A N 1
ATOM 744 C CA . PRO A 1 95 ? -1.428 3.467 18.612 1.00 74.38 95 PRO A CA 1
ATOM 745 C C . PRO A 1 95 ? -2.087 2.325 19.397 1.00 74.38 95 PRO A C 1
ATOM 747 O O . PRO A 1 95 ? -3.228 1.957 19.092 1.00 74.38 95 PRO A O 1
ATOM 750 N N . PRO A 1 96 ? -1.383 1.730 20.372 1.00 78.44 96 PRO A N 1
ATOM 751 C CA . PRO A 1 96 ? -1.966 0.687 21.199 1.00 78.44 96 PRO A CA 1
ATOM 752 C C . PRO A 1 96 ? -3.182 1.232 21.957 1.00 78.44 96 PRO A C 1
ATOM 754 O O . PRO A 1 96 ? -3.184 2.377 22.419 1.00 78.44 96 PRO A O 1
ATOM 757 N N . VAL A 1 97 ? -4.222 0.408 22.102 1.00 82.94 97 VAL A N 1
ATOM 758 C CA . VAL A 1 97 ? -5.356 0.741 22.971 1.00 82.94 97 VAL A CA 1
ATOM 759 C C . VAL A 1 97 ? -4.853 0.696 24.411 1.00 82.94 97 VAL A C 1
ATOM 761 O O . VAL A 1 97 ? -4.468 -0.359 24.904 1.00 82.94 97 VAL A O 1
ATOM 764 N N . MET A 1 98 ? -4.801 1.852 25.071 1.00 88.75 98 MET A N 1
ATOM 765 C CA . MET A 1 98 ? -4.360 1.957 26.460 1.00 88.75 98 MET A CA 1
ATOM 766 C C . MET A 1 98 ? -5.522 1.717 27.427 1.00 88.75 98 MET A C 1
ATOM 768 O O . MET A 1 98 ? -6.677 1.984 27.094 1.00 88.75 98 MET A O 1
ATOM 772 N N . LEU A 1 99 ? -5.204 1.301 28.656 1.00 88.31 99 LEU A N 1
ATOM 773 C CA . LEU A 1 99 ? -6.186 1.077 29.726 1.00 88.31 99 LEU A CA 1
ATOM 774 C C . LEU A 1 99 ? -7.088 2.300 29.969 1.00 88.31 99 LEU A C 1
ATOM 776 O O . LEU A 1 99 ? -8.271 2.153 30.254 1.00 88.31 99 LEU A O 1
ATOM 780 N N . TRP A 1 100 ? -6.556 3.513 29.801 1.00 88.06 100 TRP A N 1
ATOM 781 C CA . TRP A 1 100 ? -7.337 4.737 29.976 1.00 88.06 100 TRP A CA 1
ATOM 782 C C . TRP A 1 100 ? -8.463 4.889 28.940 1.00 88.06 100 TRP A C 1
ATOM 784 O O . TRP A 1 100 ? -9.543 5.366 29.281 1.00 88.06 100 TRP A O 1
ATOM 794 N N . HIS A 1 101 ? -8.262 4.412 27.704 1.00 88.12 101 HIS A N 1
ATOM 795 C CA . HIS A 1 101 ? -9.335 4.366 26.704 1.00 88.12 101 HIS A CA 1
ATOM 796 C C . HIS A 1 101 ? -10.449 3.407 27.129 1.00 88.12 101 HIS A C 1
ATOM 798 O O . HIS A 1 101 ? -11.622 3.728 26.955 1.00 88.12 101 HIS A O 1
ATOM 804 N N . LEU A 1 102 ? -10.091 2.263 27.726 1.00 88.69 102 LEU A N 1
ATOM 805 C CA . LEU A 1 102 ? -11.070 1.324 28.271 1.00 88.69 102 LEU A CA 1
ATOM 806 C C . LEU A 1 102 ? -11.842 1.966 29.429 1.00 88.69 102 LEU A C 1
ATOM 808 O O . LEU A 1 102 ? -13.065 1.958 29.409 1.00 88.69 102 LEU A O 1
ATOM 812 N N . MET A 1 103 ? -11.159 2.598 30.389 1.00 88.81 103 MET A N 1
ATOM 813 C CA . MET A 1 103 ? -11.821 3.275 31.512 1.00 88.81 103 MET A CA 1
ATOM 814 C C . MET A 1 103 ? -12.817 4.345 31.051 1.00 88.81 103 MET A C 1
ATOM 816 O O . MET A 1 103 ? -13.916 4.415 31.593 1.00 88.81 103 MET A O 1
ATOM 820 N N . LEU A 1 104 ? -12.459 5.150 30.045 1.00 89.44 104 LEU A N 1
ATOM 821 C CA . LEU A 1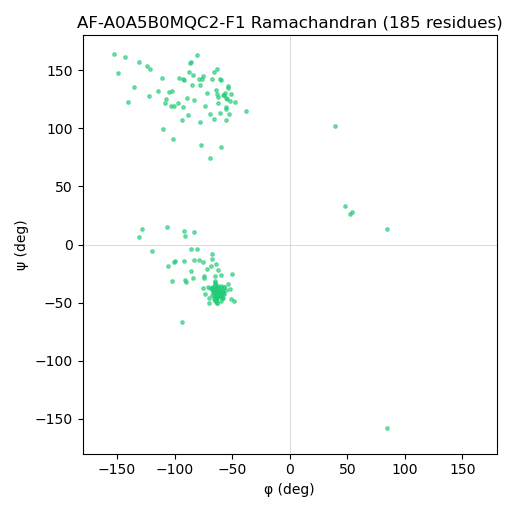 104 ? -13.349 6.170 29.486 1.00 89.44 104 LEU A CA 1
ATOM 822 C C . LEU A 1 104 ? -14.594 5.561 28.823 1.00 89.44 104 LEU A C 1
ATOM 824 O O . LEU A 1 104 ? -15.695 6.084 28.974 1.00 89.44 104 LEU A O 1
ATOM 828 N N . LEU A 1 105 ? -14.426 4.453 28.096 1.00 87.31 105 LEU A N 1
ATOM 829 C CA . LEU A 1 105 ? -15.551 3.729 27.507 1.00 87.31 105 LEU A CA 1
ATOM 830 C C . LEU A 1 105 ? -16.467 3.189 28.603 1.00 87.31 105 LEU A C 1
ATOM 832 O O . LEU A 1 105 ? -17.661 3.482 28.588 1.00 87.31 105 LEU A O 1
ATOM 836 N N . MET A 1 106 ? -15.904 2.500 29.598 1.00 86.62 106 MET A N 1
ATOM 837 C CA . MET A 1 106 ? -16.673 1.914 30.694 1.00 86.62 106 MET A CA 1
ATOM 838 C C . MET A 1 106 ? -17.484 2.969 31.455 1.00 86.62 106 MET A C 1
ATOM 840 O O . MET A 1 106 ? -18.675 2.772 31.672 1.00 86.62 106 MET A O 1
ATOM 844 N N . THR A 1 107 ? -16.900 4.119 31.808 1.00 87.38 107 THR A N 1
ATOM 845 C CA . THR A 1 107 ? -17.638 5.181 32.522 1.00 87.38 107 THR A CA 1
ATOM 846 C C . THR A 1 107 ? -18.770 5.782 31.696 1.00 87.38 107 THR A C 1
ATOM 848 O O . THR A 1 107 ? -19.747 6.269 32.260 1.00 87.38 107 THR A O 1
ATOM 851 N N . SER A 1 108 ? -18.656 5.757 30.367 1.00 85.75 108 SER A N 1
ATOM 852 C CA . SER A 1 108 ? -19.684 6.279 29.471 1.00 85.75 108 SER A CA 1
ATOM 853 C C . SER A 1 108 ? -20.793 5.274 29.141 1.00 85.75 108 SER A C 1
ATOM 855 O O . SER A 1 108 ? -21.879 5.712 28.755 1.00 85.75 108 SER A O 1
ATOM 857 N N . LEU A 1 109 ? -20.535 3.968 29.273 1.00 84.50 109 LEU A N 1
ATOM 858 C CA . LEU A 1 109 ? -21.460 2.885 28.912 1.00 84.50 109 LEU A CA 1
ATOM 859 C C . LEU A 1 109 ? -22.166 2.267 30.131 1.00 84.50 109 LEU A C 1
ATOM 861 O O . LEU A 1 109 ? -23.320 1.855 30.016 1.00 84.50 109 LEU A O 1
ATOM 865 N N . PHE A 1 110 ? -21.525 2.235 31.304 1.00 80.50 110 PHE A N 1
ATOM 866 C CA . PHE A 1 110 ? -22.128 1.650 32.502 1.00 80.50 110 PHE A CA 1
ATOM 867 C C . PHE A 1 110 ? -23.408 2.387 32.928 1.00 80.50 110 PHE A C 1
ATOM 869 O O . PHE A 1 110 ? -23.404 3.596 33.157 1.00 80.50 110 PHE A O 1
ATOM 876 N N . GLY A 1 111 ? -24.499 1.630 33.093 1.00 73.94 111 GLY A N 1
ATOM 877 C CA . GLY A 1 111 ? -25.747 2.109 33.699 1.00 73.94 111 GLY A CA 1
ATOM 878 C C . GLY A 1 111 ? -26.719 2.822 32.756 1.00 73.94 111 GLY A C 1
ATOM 879 O O . GLY A 1 111 ? -27.653 3.459 33.237 1.00 73.94 111 GLY A O 1
ATOM 880 N N . LYS A 1 112 ? -26.517 2.736 31.434 1.00 77.88 112 LYS A N 1
ATOM 881 C CA . LYS A 1 112 ? -27.436 3.311 30.438 1.00 77.88 112 LYS A CA 1
ATOM 882 C C . LYS A 1 112 ? -28.481 2.316 29.939 1.00 77.88 112 LYS A C 1
ATOM 884 O O . LYS A 1 112 ? -29.667 2.512 30.184 1.00 77.88 112 LYS A O 1
ATOM 889 N N . SER A 1 113 ? -28.046 1.280 29.223 1.00 86.94 113 SER A N 1
ATOM 890 C CA . SER A 1 113 ? -28.916 0.274 28.606 1.00 86.94 113 SER A CA 1
ATOM 891 C C . SER A 1 113 ? -28.296 -1.125 28.669 1.00 86.94 113 SER A C 1
ATOM 893 O O . SER A 1 113 ? -27.080 -1.268 28.837 1.00 86.94 113 SER A O 1
ATOM 895 N N . ASP A 1 114 ? -29.122 -2.161 28.506 1.00 86.00 114 ASP A N 1
ATOM 896 C CA . ASP A 1 114 ? -28.655 -3.554 28.439 1.00 86.00 114 ASP A CA 1
ATOM 897 C C . ASP A 1 114 ? -27.675 -3.755 27.271 1.00 86.00 114 ASP A C 1
ATOM 899 O O . ASP A 1 114 ? -26.679 -4.466 27.397 1.00 86.00 114 ASP A O 1
ATOM 903 N N . PHE A 1 115 ? -27.905 -3.056 26.155 1.00 85.88 115 PHE A N 1
ATOM 904 C CA . PHE A 1 115 ? -26.996 -3.048 25.011 1.00 85.88 115 PHE A CA 1
ATOM 905 C C . PHE A 1 115 ? -25.647 -2.408 25.354 1.00 85.88 115 PHE A C 1
ATOM 907 O O . PHE A 1 115 ? -24.604 -2.996 25.081 1.00 85.88 115 PHE A O 1
ATOM 914 N N . ASP A 1 116 ? -25.648 -1.231 25.985 1.00 86.56 116 ASP A N 1
ATOM 915 C CA . ASP A 1 116 ? -24.406 -0.552 26.375 1.00 86.56 116 ASP A CA 1
ATOM 916 C C . ASP A 1 116 ? -23.600 -1.392 27.371 1.00 86.56 116 ASP A C 1
ATOM 918 O O . ASP A 1 116 ? -22.374 -1.437 27.291 1.00 86.56 116 ASP A O 1
ATOM 922 N N . THR A 1 117 ? -24.286 -2.112 28.262 1.00 86.62 117 THR A N 1
ATOM 923 C CA . THR A 1 117 ? -23.660 -3.055 29.198 1.00 86.62 117 THR A CA 1
ATOM 924 C C . THR A 1 117 ? -23.000 -4.213 28.446 1.00 86.62 117 THR A C 1
ATOM 926 O O . THR A 1 117 ? -21.828 -4.500 28.678 1.00 86.62 117 THR A O 1
ATOM 929 N N . ALA A 1 118 ? -23.685 -4.797 27.457 1.00 87.75 118 ALA A N 1
ATOM 930 C CA . ALA A 1 118 ? -23.111 -5.845 26.612 1.00 87.75 118 ALA A CA 1
ATOM 931 C C . ALA A 1 118 ? -21.902 -5.356 25.788 1.00 87.75 118 ALA A C 1
ATOM 933 O O . ALA A 1 118 ? -20.920 -6.082 25.630 1.00 87.75 118 ALA A O 1
ATOM 934 N N . VAL A 1 119 ? -21.928 -4.115 25.286 1.00 87.69 119 VAL A N 1
ATOM 935 C CA . VAL A 1 119 ? -20.779 -3.515 24.582 1.00 87.69 119 VAL A CA 1
ATOM 936 C C . VAL A 1 119 ? -19.602 -3.295 25.537 1.00 87.69 119 VAL A C 1
ATOM 938 O O . VAL A 1 119 ? -18.445 -3.477 25.147 1.00 87.69 119 VAL A O 1
ATOM 941 N N . ALA A 1 120 ? -19.876 -2.930 26.788 1.00 87.88 120 ALA A N 1
ATOM 942 C CA . ALA A 1 120 ? -18.861 -2.751 27.816 1.00 87.88 120 ALA A CA 1
ATOM 943 C C . ALA A 1 120 ? -18.160 -4.084 28.152 1.00 87.88 120 ALA A C 1
ATOM 945 O O . ALA A 1 120 ? -16.927 -4.157 28.124 1.00 87.88 120 ALA A O 1
ATOM 946 N N . ASP A 1 121 ? -18.932 -5.156 28.349 1.00 86.75 121 ASP A N 1
ATOM 947 C CA . ASP A 1 121 ? -18.410 -6.509 28.577 1.00 86.75 121 ASP A CA 1
ATOM 948 C C . ASP A 1 121 ? -17.595 -7.013 27.378 1.00 86.75 121 ASP A C 1
ATOM 950 O O . ASP A 1 121 ? -16.486 -7.533 27.537 1.00 86.75 121 ASP A O 1
ATOM 954 N N . LEU A 1 122 ? -18.077 -6.766 26.157 1.00 88.12 122 LEU A N 1
ATOM 955 C CA . LEU A 1 122 ? -17.357 -7.071 24.921 1.00 88.12 122 LEU A CA 1
ATOM 956 C C . LEU A 1 122 ? -15.994 -6.364 24.857 1.00 88.12 122 LEU A C 1
ATOM 958 O O . LEU A 1 122 ? -15.001 -6.970 24.450 1.00 88.12 122 LEU A O 1
ATOM 962 N N . CYS A 1 123 ? -15.918 -5.096 25.271 1.00 88.19 123 CYS A N 1
ATOM 963 C CA . CYS A 1 123 ? -14.663 -4.343 25.295 1.00 88.19 123 CYS A CA 1
ATOM 964 C C . CYS A 1 123 ? -13.671 -4.913 26.318 1.00 88.19 123 CYS A C 1
ATOM 966 O O . CYS A 1 123 ? -12.476 -4.976 26.027 1.00 88.19 123 CYS A O 1
ATOM 968 N N . ILE A 1 124 ? -14.150 -5.357 27.484 1.00 88.81 124 ILE A N 1
ATOM 969 C CA . ILE A 1 124 ? -13.325 -6.020 28.504 1.00 88.81 124 ILE A CA 1
ATOM 970 C C . ILE A 1 124 ? -12.759 -7.330 27.953 1.00 88.81 124 ILE A C 1
ATOM 972 O O . ILE A 1 124 ? -11.547 -7.549 28.028 1.00 88.81 124 ILE A O 1
ATOM 976 N N . VAL A 1 125 ? -13.609 -8.180 27.368 1.00 87.88 125 VAL A N 1
ATOM 977 C CA . VAL A 1 125 ? -13.194 -9.474 26.805 1.00 87.88 125 VAL A CA 1
ATOM 978 C C . VAL A 1 125 ? -12.222 -9.278 25.642 1.00 87.88 125 VAL A C 1
ATOM 980 O O . VAL A 1 125 ? -11.205 -9.962 25.579 1.00 87.88 125 VAL A O 1
ATOM 983 N N . ALA A 1 126 ? -12.463 -8.310 24.754 1.00 88.75 126 ALA A N 1
ATOM 984 C CA . ALA A 1 126 ? -11.546 -7.999 23.658 1.00 88.75 126 ALA A CA 1
ATOM 985 C C . ALA A 1 126 ? -10.182 -7.501 24.166 1.00 88.75 126 ALA A C 1
ATOM 987 O O . ALA A 1 126 ? -9.138 -7.906 23.652 1.00 88.75 126 ALA A O 1
ATOM 988 N N . PHE A 1 127 ? -10.182 -6.638 25.186 1.00 88.00 127 PHE A N 1
ATOM 989 C CA . PHE A 1 127 ? -8.966 -6.043 25.734 1.00 88.00 127 PHE A CA 1
ATOM 990 C C . PHE A 1 127 ? -8.104 -7.066 26.486 1.00 88.00 127 PHE A C 1
ATOM 992 O O . PHE A 1 127 ? -6.912 -7.182 26.205 1.00 88.00 127 PHE A O 1
ATOM 999 N N . TRP A 1 128 ? -8.696 -7.830 27.408 1.00 87.81 128 TRP A N 1
ATOM 1000 C CA . TRP A 1 128 ? -7.964 -8.803 28.229 1.00 87.81 128 TRP A CA 1
ATOM 1001 C C . TRP A 1 128 ? -7.766 -10.152 27.539 1.00 87.81 128 TRP A C 1
ATOM 1003 O O . TRP A 1 128 ? -6.765 -10.820 27.781 1.00 87.81 128 TRP A O 1
ATOM 1013 N N . GLY A 1 129 ? -8.681 -10.534 26.650 1.00 82.81 129 GLY A N 1
ATOM 1014 C CA . GLY A 1 129 ? -8.566 -11.735 25.825 1.00 82.81 129 GLY A CA 1
ATOM 1015 C C . GLY A 1 129 ? -7.676 -11.555 24.596 1.00 82.81 129 GLY A C 1
ATOM 1016 O O . GLY A 1 129 ? -7.470 -12.519 23.865 1.00 82.81 129 GLY A O 1
ATOM 1017 N N . LEU A 1 130 ? -7.162 -10.340 24.346 1.00 83.19 130 LEU A N 1
ATOM 1018 C CA . LEU A 1 130 ? -6.375 -9.989 23.154 1.00 83.19 130 LEU A CA 1
ATOM 1019 C C . LEU A 1 130 ? -7.075 -10.374 21.834 1.00 83.19 130 LEU A C 1
ATOM 1021 O O . LEU A 1 130 ? -6.424 -10.612 20.814 1.00 83.19 130 LEU A O 1
ATOM 1025 N N . ALA A 1 131 ? -8.405 -10.435 21.859 1.00 80.19 131 ALA A N 1
ATOM 1026 C CA . ALA A 1 131 ? -9.228 -10.879 20.747 1.00 80.19 131 ALA A CA 1
ATOM 1027 C C . ALA A 1 131 ? -9.553 -9.708 19.818 1.00 80.19 131 ALA A C 1
ATOM 1029 O O . ALA A 1 131 ? -9.702 -8.556 20.243 1.00 80.19 131 ALA A O 1
ATOM 1030 N N . ARG A 1 132 ? -9.694 -9.982 18.518 1.00 78.19 132 ARG A N 1
ATOM 1031 C CA . ARG A 1 132 ? -10.138 -8.943 17.581 1.00 78.19 132 ARG A CA 1
ATOM 1032 C C . ARG A 1 132 ? -11.635 -8.727 17.745 1.00 78.19 132 ARG A C 1
ATOM 1034 O O . ARG A 1 132 ? -12.396 -9.680 17.859 1.00 78.19 132 ARG A O 1
ATOM 1041 N N . LEU A 1 133 ? -12.091 -7.479 17.637 1.00 81.25 133 LEU A N 1
ATOM 1042 C CA . LEU A 1 133 ? -13.530 -7.195 17.668 1.00 81.25 133 LEU A CA 1
ATOM 1043 C C . LEU A 1 133 ? -14.273 -7.970 16.568 1.00 81.25 133 LEU A C 1
ATOM 1045 O O . LEU A 1 133 ? -15.347 -8.494 16.812 1.00 81.25 133 LEU A O 1
ATOM 1049 N N . SER A 1 134 ? -13.659 -8.136 15.394 1.00 75.00 134 SER A N 1
ATOM 1050 C CA . SER A 1 134 ? -14.200 -8.943 14.291 1.00 75.00 134 SER A CA 1
ATOM 1051 C C . SER A 1 134 ? -14.251 -10.452 14.561 1.00 75.00 134 SER A C 1
ATOM 1053 O O . SER A 1 134 ? -14.807 -11.180 13.751 1.00 75.00 134 SER A O 1
ATOM 1055 N N . GLU A 1 135 ? -13.595 -10.937 15.617 1.00 75.12 135 GLU A N 1
ATOM 1056 C CA . GLU A 1 135 ? -13.678 -12.334 16.070 1.00 75.12 135 GLU A CA 1
ATOM 1057 C C . GLU A 1 135 ? -14.821 -12.502 17.080 1.00 75.12 135 GLU A C 1
ATOM 1059 O O . GLU A 1 135 ? -15.468 -13.542 17.100 1.00 75.12 135 GLU A O 1
ATOM 1064 N N . LEU A 1 136 ? -15.107 -11.466 17.875 1.00 78.50 136 LEU A N 1
ATOM 1065 C CA . LEU A 1 136 ? -16.171 -11.470 18.884 1.00 78.50 136 LEU A CA 1
ATOM 1066 C C . LEU A 1 136 ? -17.522 -10.939 18.372 1.00 78.50 136 LEU A C 1
ATOM 1068 O O . LEU A 1 136 ? -18.535 -11.101 19.044 1.00 78.50 136 LEU A O 1
ATOM 1072 N N . THR A 1 137 ? -17.545 -10.278 17.213 1.00 77.69 137 THR A N 1
ATOM 1073 C CA . THR A 1 137 ? -18.745 -9.643 16.647 1.00 77.69 137 THR A CA 1
ATOM 1074 C C . THR A 1 137 ? -19.057 -10.154 15.250 1.00 77.69 137 THR A C 1
ATOM 1076 O O . THR A 1 137 ? -18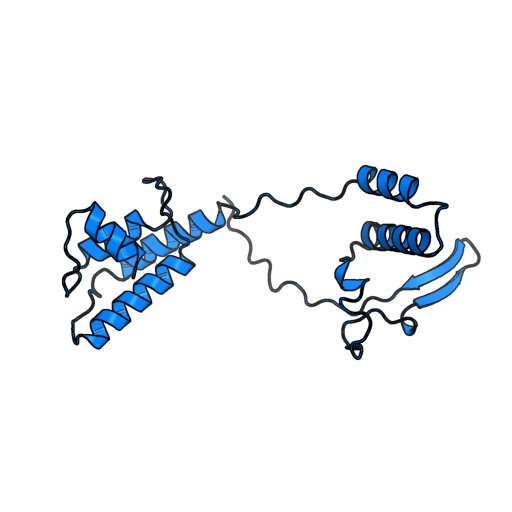.179 -10.577 14.497 1.00 77.69 137 THR A O 1
ATOM 1079 N N . TYR A 1 138 ? -20.338 -10.086 14.899 1.00 73.38 138 TYR A N 1
ATOM 1080 C CA . TYR A 1 138 ? -20.854 -10.481 13.598 1.00 73.38 138 TYR A CA 1
ATOM 1081 C C . TYR A 1 138 ? -20.906 -9.286 12.646 1.00 73.38 138 TYR A C 1
ATOM 1083 O O . TYR A 1 138 ? -21.237 -8.174 13.044 1.00 73.38 138 TYR A O 1
ATOM 1091 N N . ASN A 1 139 ? -20.595 -9.520 11.369 1.00 66.56 139 ASN A N 1
ATOM 1092 C CA . ASN A 1 139 ? -20.582 -8.455 10.362 1.00 66.56 139 ASN A CA 1
ATOM 1093 C C . ASN A 1 139 ? -21.972 -8.139 9.776 1.00 66.56 139 ASN A C 1
ATOM 1095 O O . ASN A 1 139 ? -22.096 -7.124 9.098 1.00 66.56 139 ASN A O 1
ATOM 1099 N N . LEU A 1 140 ? -22.989 -8.988 9.986 1.00 65.00 140 LEU A N 1
ATOM 1100 C CA . LEU A 1 140 ? -24.357 -8.804 9.481 1.00 65.00 140 LEU A CA 1
ATOM 1101 C C . LEU A 1 140 ? -25.388 -9.424 10.435 1.00 65.00 140 LEU A C 1
ATOM 1103 O O . LEU A 1 140 ? -25.109 -10.457 11.040 1.00 65.00 140 LEU A O 1
ATOM 1107 N N . GLU A 1 141 ? -26.574 -8.819 10.507 1.00 60.75 141 GLU A N 1
ATOM 1108 C CA . GLU A 1 141 ? -27.690 -9.247 11.368 1.00 60.75 141 GLU A CA 1
ATOM 1109 C C . GLU A 1 141 ? -28.411 -10.519 10.859 1.00 60.75 141 GLU A C 1
ATOM 1111 O O . GLU A 1 141 ? -28.884 -11.299 11.676 1.00 60.75 141 GLU A O 1
ATOM 1116 N N . ASP A 1 142 ? -28.430 -10.784 9.540 1.00 56.53 142 ASP A N 1
ATOM 1117 C CA . ASP A 1 142 ? -29.365 -11.751 8.911 1.00 56.53 142 ASP A CA 1
ATOM 1118 C C . ASP A 1 142 ? -28.725 -12.835 8.006 1.00 56.53 142 ASP A C 1
ATOM 1120 O O . ASP A 1 142 ? -29.409 -13.513 7.234 1.00 56.53 142 ASP A O 1
ATOM 1124 N N . VAL A 1 143 ? -27.403 -13.023 8.035 1.00 58.84 143 VAL A N 1
ATOM 1125 C CA . VAL A 1 143 ? -26.732 -14.020 7.167 1.00 58.84 143 VAL A CA 1
ATOM 1126 C C . VAL A 1 143 ? -26.611 -15.370 7.886 1.00 58.84 143 VAL A C 1
ATOM 1128 O O . VAL A 1 143 ? -26.293 -15.380 9.076 1.00 58.84 143 VAL A O 1
ATOM 1131 N N . PRO A 1 144 ? -26.784 -16.524 7.199 1.00 58.28 144 PRO A N 1
ATOM 1132 C CA . PRO A 1 144 ? -26.501 -17.827 7.794 1.00 58.28 144 PRO A CA 1
ATOM 1133 C C . PRO A 1 144 ? -25.063 -17.872 8.319 1.00 58.28 144 PRO A C 1
ATOM 1135 O O . PRO A 1 144 ? -24.099 -17.706 7.568 1.00 58.28 144 PRO A O 1
ATOM 1138 N N . LEU A 1 145 ? -24.945 -18.068 9.632 1.00 58.41 145 LEU A N 1
ATOM 1139 C CA . LEU A 1 145 ? -23.681 -18.085 10.353 1.00 58.41 145 LEU A CA 1
ATOM 1140 C C . LEU A 1 145 ? -22.732 -19.111 9.728 1.00 58.41 145 LEU A C 1
ATOM 1142 O O . LEU A 1 145 ? -23.059 -20.290 9.583 1.00 58.41 145 LEU A O 1
ATOM 1146 N N . VAL A 1 146 ? -21.527 -18.669 9.370 1.00 57.75 146 VAL A N 1
ATOM 1147 C CA . VAL A 1 146 ? -20.448 -19.586 8.995 1.00 57.75 146 VAL A CA 1
ATOM 1148 C C . VAL A 1 146 ? -19.888 -20.171 10.291 1.00 57.75 146 VAL A C 1
ATOM 1150 O O . VAL A 1 146 ? -18.921 -19.655 10.846 1.00 57.75 146 VAL A O 1
ATOM 1153 N N . PHE A 1 147 ? -20.523 -21.251 10.761 1.00 55.66 147 PHE A N 1
ATOM 1154 C CA . PHE A 1 147 ? -20.255 -21.920 12.043 1.00 55.66 147 PHE A CA 1
ATOM 1155 C C . PHE A 1 147 ? -18.777 -22.239 12.305 1.00 55.66 147 PHE A C 1
ATOM 1157 O O . PHE A 1 147 ? -18.373 -22.356 13.454 1.00 55.66 147 PHE A O 1
ATOM 1164 N N . SER A 1 148 ? -17.953 -22.385 11.263 1.00 55.69 148 SER A N 1
ATOM 1165 C CA . SER A 1 148 ? -16.536 -22.724 11.421 1.00 55.69 148 SER A CA 1
ATOM 1166 C C . SER A 1 148 ? -15.677 -21.583 11.975 1.00 55.69 148 SER A C 1
ATOM 1168 O O . SER A 1 148 ? -14.585 -21.848 12.468 1.00 55.69 148 SER A O 1
ATOM 1170 N N . ASN A 1 149 ? -16.127 -20.326 11.859 1.00 57.16 149 ASN A N 1
ATOM 1171 C CA . ASN A 1 149 ? -15.311 -19.139 12.146 1.00 57.16 149 ASN A CA 1
ATOM 1172 C C . ASN A 1 149 ? -16.013 -18.124 13.068 1.00 57.16 149 ASN A C 1
ATOM 1174 O O . ASN A 1 149 ? -15.504 -17.018 13.244 1.00 57.16 149 ASN A O 1
ATOM 1178 N N . SER A 1 150 ? -17.186 -18.459 13.604 1.00 59.88 150 SER A N 1
ATOM 1179 C CA . SER A 1 150 ? -17.988 -17.581 14.459 1.00 59.88 150 SER A CA 1
ATOM 1180 C C . SER A 1 150 ? -18.033 -18.078 15.897 1.00 59.88 150 SER A C 1
ATOM 1182 O O . SER A 1 150 ? -18.157 -19.280 16.104 1.00 59.88 150 SER A O 1
ATOM 1184 N N . VAL A 1 151 ? -18.022 -17.159 16.864 1.00 62.88 151 VAL A N 1
ATOM 1185 C CA . VAL A 1 151 ? -18.201 -17.466 18.293 1.00 62.88 151 VAL A CA 1
ATOM 1186 C C . VAL A 1 151 ? -19.676 -17.697 18.594 1.00 62.88 151 VAL A C 1
ATOM 1188 O O . VAL A 1 151 ? -20.465 -16.753 18.635 1.00 62.88 151 VAL A O 1
ATOM 1191 N N . LEU A 1 152 ? -20.061 -18.949 18.797 1.00 65.50 152 LEU A N 1
ATOM 1192 C CA . LEU A 1 152 ? -21.443 -19.339 19.044 1.00 65.50 152 LEU A CA 1
ATOM 1193 C C . LEU A 1 152 ? -21.786 -19.229 20.532 1.00 65.50 152 LEU A C 1
ATOM 1195 O O . LEU A 1 152 ? -20.931 -19.352 21.404 1.00 65.50 152 LEU A O 1
ATOM 1199 N N . LEU A 1 153 ? -23.079 -19.093 20.839 1.00 61.97 153 LEU A N 1
ATOM 1200 C CA . LEU A 1 153 ? -23.564 -19.154 22.224 1.00 61.97 153 LEU A CA 1
ATOM 1201 C C . LEU A 1 153 ? -23.243 -20.508 22.890 1.00 61.97 153 LEU A C 1
ATOM 1203 O O . LEU A 1 153 ? -23.090 -20.580 24.103 1.00 61.97 153 LEU A O 1
ATOM 1207 N N . SER A 1 154 ? -23.103 -21.572 22.090 1.00 65.56 154 SER A N 1
ATOM 1208 C CA . SER A 1 154 ? -22.660 -22.900 22.532 1.00 65.56 154 SER A CA 1
ATOM 1209 C C . SER A 1 154 ? -21.199 -22.949 22.978 1.00 65.56 154 SER A C 1
ATOM 1211 O O . SER A 1 154 ? -20.818 -23.886 23.676 1.00 65.56 154 SER A O 1
ATOM 1213 N N . ASP A 1 155 ? -20.388 -21.962 22.593 1.00 66.06 155 ASP A N 1
ATOM 1214 C CA . ASP A 1 155 ? -18.969 -21.892 22.951 1.00 66.06 155 ASP A CA 1
ATOM 1215 C C . ASP A 1 155 ? -18.755 -21.228 24.320 1.00 66.06 155 ASP A C 1
ATOM 1217 O O . ASP A 1 155 ? -17.624 -21.163 24.813 1.00 66.06 155 ASP A O 1
ATOM 1221 N N . VAL A 1 156 ? -19.843 -20.747 24.939 1.00 69.56 156 VAL A N 1
ATOM 1222 C CA . VAL A 1 156 ? -19.864 -20.175 26.283 1.00 69.56 156 VAL A CA 1
ATOM 1223 C C . VAL A 1 156 ? -20.215 -21.270 27.284 1.00 69.56 156 VAL A C 1
ATOM 1225 O O . VAL A 1 156 ? -21.359 -21.708 27.389 1.00 69.56 156 VAL A O 1
ATOM 1228 N N . THR A 1 157 ? -19.229 -21.707 28.061 1.00 73.44 157 THR A N 1
ATOM 1229 C CA . THR A 1 157 ? -19.456 -22.618 29.186 1.00 73.44 157 THR A CA 1
ATOM 1230 C C . THR A 1 157 ? -19.459 -21.833 30.487 1.00 73.44 157 THR A C 1
ATOM 1232 O O . THR A 1 157 ? -18.451 -21.222 30.845 1.00 73.44 157 THR A O 1
ATOM 1235 N N . LEU A 1 158 ? -20.581 -21.867 31.202 1.00 71.19 158 LEU A N 1
ATOM 1236 C CA . LEU A 1 158 ? -20.684 -21.344 32.560 1.00 71.19 158 LEU A CA 1
ATOM 1237 C C . LEU A 1 158 ? -20.181 -22.413 33.535 1.00 71.19 158 LEU A C 1
ATOM 1239 O O . LEU A 1 158 ? -20.655 -23.550 33.524 1.00 71.19 158 LEU A O 1
ATOM 1243 N N . ARG A 1 159 ? -19.195 -22.063 34.357 1.00 73.88 159 ARG A N 1
ATOM 1244 C CA . ARG A 1 159 ? -18.632 -22.916 35.404 1.00 73.88 159 ARG A CA 1
ATOM 1245 C C . ARG A 1 159 ? -18.778 -22.212 36.743 1.00 73.88 159 ARG A C 1
ATOM 1247 O O . ARG A 1 159 ? -18.360 -21.070 36.887 1.00 73.88 159 ARG A O 1
ATOM 1254 N N . SER A 1 160 ? -19.345 -22.899 37.725 1.00 65.38 160 SER A N 1
ATOM 1255 C CA . SER A 1 160 ? -19.328 -22.432 39.109 1.00 65.38 160 SER A CA 1
ATOM 1256 C C . SER A 1 160 ? -18.056 -22.965 39.757 1.00 65.38 160 SER A C 1
ATOM 1258 O O . SER A 1 160 ? -17.901 -24.182 39.878 1.00 65.38 160 SER A O 1
ATOM 1260 N N . ASP A 1 161 ? -17.124 -22.071 40.078 1.00 66.44 161 ASP A N 1
ATOM 1261 C CA . ASP A 1 161 ? -15.895 -22.421 40.784 1.00 66.44 161 ASP A CA 1
ATOM 1262 C C . ASP A 1 161 ? -15.999 -21.958 42.240 1.00 66.44 161 ASP A C 1
ATOM 1264 O O . ASP A 1 161 ? -16.396 -20.823 42.516 1.00 66.44 161 ASP A O 1
ATOM 1268 N N . GLY A 1 162 ? -15.678 -22.856 43.174 1.00 57.12 162 GLY A N 1
ATOM 1269 C CA . GLY A 1 162 ? -15.973 -22.700 44.605 1.00 57.12 162 GLY A CA 1
ATOM 1270 C C . GLY A 1 162 ? -15.296 -21.495 45.264 1.00 57.12 162 GLY A C 1
ATOM 1271 O O . GLY A 1 162 ? -15.807 -20.991 46.262 1.00 57.12 162 GLY A O 1
ATOM 1272 N N . ASP A 1 163 ? -14.207 -21.003 44.666 1.00 67.75 163 ASP A N 1
ATOM 1273 C CA . ASP A 1 163 ? -13.409 -19.887 45.183 1.00 67.75 163 ASP A CA 1
ATOM 1274 C C . ASP A 1 163 ? -13.610 -18.564 44.409 1.00 67.75 163 ASP A C 1
ATOM 1276 O O . ASP A 1 163 ? -13.289 -17.498 44.936 1.00 67.75 163 ASP A O 1
ATOM 1280 N N . LEU A 1 164 ? -14.145 -18.598 43.176 1.00 59.62 164 LEU A N 1
ATOM 1281 C CA . LEU A 1 164 ? -14.294 -17.420 42.293 1.00 59.62 164 LEU A CA 1
ATOM 1282 C C . LEU A 1 164 ? -15.745 -17.088 41.889 1.00 59.62 164 LEU A C 1
ATOM 1284 O O . LEU A 1 164 ? -15.973 -16.049 41.269 1.00 59.62 164 LEU A O 1
ATOM 1288 N N . GLY A 1 165 ? -16.728 -17.918 42.250 1.00 70.00 165 GLY A N 1
ATOM 1289 C CA . GLY A 1 165 ? -18.133 -17.729 41.873 1.00 70.00 165 GLY A CA 1
ATOM 1290 C C . GLY A 1 165 ? -18.473 -18.286 40.483 1.00 70.00 165 GLY A C 1
ATOM 1291 O O . GLY A 1 165 ? -17.808 -19.187 39.970 1.00 70.00 165 GLY A O 1
ATOM 1292 N N . GLU A 1 166 ? -19.554 -17.789 39.872 1.00 73.56 166 GLU A N 1
ATOM 1293 C CA . GLU A 1 166 ? -19.929 -18.156 38.499 1.00 73.56 166 GLU A CA 1
ATOM 1294 C C . GLU A 1 166 ? -18.990 -17.487 37.487 1.00 73.56 166 GLU A C 1
ATOM 1296 O O . GLU A 1 166 ? -18.909 -16.265 37.391 1.00 73.56 166 GLU A O 1
ATOM 1301 N N . THR A 1 167 ? -18.281 -18.303 36.711 1.00 71.31 167 THR A N 1
ATOM 1302 C CA . THR A 1 167 ? -17.351 -17.872 35.666 1.00 71.31 167 THR A CA 1
ATOM 1303 C C . THR A 1 167 ? -17.864 -18.301 34.296 1.00 71.31 167 THR A C 1
ATOM 1305 O O . THR A 1 167 ? -18.254 -19.449 34.089 1.00 71.31 167 THR A O 1
ATOM 1308 N N . ALA A 1 168 ? -17.862 -17.382 33.332 1.00 72.06 168 ALA A N 1
ATOM 1309 C CA . ALA A 1 168 ? -18.157 -17.681 31.936 1.00 72.06 168 ALA A CA 1
ATOM 1310 C C . ALA A 1 168 ? -16.846 -17.864 31.164 1.00 72.06 168 ALA A C 1
ATOM 1312 O O . ALA A 1 168 ? -16.011 -16.962 31.125 1.00 72.06 168 ALA A O 1
ATOM 1313 N N . CYS A 1 169 ? -16.656 -19.026 30.545 1.00 71.06 169 CYS A N 1
ATOM 1314 C CA . CYS A 1 169 ? -15.523 -19.298 29.666 1.00 71.06 169 CYS A CA 1
ATOM 1315 C C . CYS A 1 169 ? -16.007 -19.334 28.216 1.00 71.06 169 CYS A C 1
ATOM 1317 O O . CYS A 1 169 ? -16.928 -20.085 27.906 1.00 71.06 169 CYS A O 1
ATOM 1319 N N . ILE A 1 170 ? -15.392 -18.530 27.345 1.00 71.25 170 ILE A N 1
ATOM 1320 C CA . ILE A 1 170 ? -15.712 -18.452 25.914 1.00 71.25 170 ILE A CA 1
ATOM 1321 C C . ILE A 1 170 ? -14.571 -19.103 25.133 1.00 71.25 170 ILE A C 1
ATOM 1323 O O . ILE A 1 170 ? -13.421 -18.673 25.244 1.00 71.25 170 ILE A O 1
ATOM 1327 N N . THR A 1 171 ? -14.878 -20.125 24.336 1.00 71.81 171 THR A N 1
ATOM 1328 C CA . THR A 1 171 ? -13.884 -20.792 23.483 1.00 71.81 171 THR A CA 1
ATOM 1329 C C . THR A 1 171 ? -13.878 -20.159 22.094 1.00 71.81 171 THR A C 1
ATOM 1331 O O . THR A 1 171 ? -14.876 -20.203 21.386 1.00 71.81 171 THR A O 1
ATOM 1334 N N . LEU A 1 172 ? -12.751 -19.572 21.684 1.00 65.00 172 LEU A N 1
ATOM 1335 C CA . LEU A 1 172 ? -12.614 -18.981 20.350 1.00 65.00 172 LEU A CA 1
ATOM 1336 C C . LEU A 1 172 ? -12.112 -20.038 19.347 1.00 65.00 172 LEU A C 1
ATOM 1338 O O . LEU A 1 172 ? -11.059 -20.637 19.593 1.00 65.00 172 LEU A O 1
ATOM 1342 N N . PRO A 1 173 ? -12.797 -20.271 18.209 1.00 61.97 173 PRO A N 1
ATOM 1343 C CA . PRO A 1 173 ? -12.267 -21.126 17.153 1.00 61.97 173 PRO A CA 1
ATOM 1344 C C . PRO A 1 173 ? -10.997 -20.497 16.560 1.00 61.97 173 PRO A C 1
ATOM 1346 O O . PRO A 1 173 ? -10.941 -19.297 16.287 1.00 61.97 173 PRO A O 1
ATOM 1349 N N . ALA A 1 174 ? -9.951 -21.312 16.399 1.00 54.25 174 ALA A N 1
ATOM 1350 C CA . ALA A 1 174 ? -8.618 -20.862 16.008 1.00 54.25 174 ALA A CA 1
ATOM 1351 C C . ALA A 1 174 ? -8.638 -19.985 14.741 1.00 54.25 174 ALA A C 1
ATOM 1353 O O . ALA A 1 174 ? -9.091 -20.397 13.671 1.00 54.25 174 ALA A O 1
ATOM 1354 N N . SER A 1 175 ? -8.096 -18.773 14.861 1.00 46.34 175 SER A N 1
ATOM 1355 C CA . SER A 1 175 ? -7.923 -17.840 13.750 1.00 46.34 175 SER A CA 1
ATOM 1356 C C . SER A 1 175 ? -6.704 -18.236 12.923 1.00 46.34 175 SER A C 1
ATOM 1358 O O . SER A 1 175 ? -5.678 -18.663 13.451 1.00 46.34 175 SER A O 1
ATOM 1360 N N . LYS A 1 176 ? -6.816 -18.076 11.603 1.00 42.78 176 LYS A N 1
ATOM 1361 C CA . LYS A 1 176 ? -5.728 -18.288 10.648 1.00 42.78 176 LYS A CA 1
ATOM 1362 C C . LYS A 1 176 ? -4.525 -17.456 11.098 1.00 42.78 176 LYS A C 1
ATOM 1364 O O . LYS A 1 176 ? -4.588 -16.224 11.056 1.00 42.78 176 LYS A O 1
ATOM 1369 N N . GLU A 1 177 ? -3.452 -18.123 11.528 1.00 38.47 177 GLU A N 1
ATOM 1370 C CA . GLU A 1 177 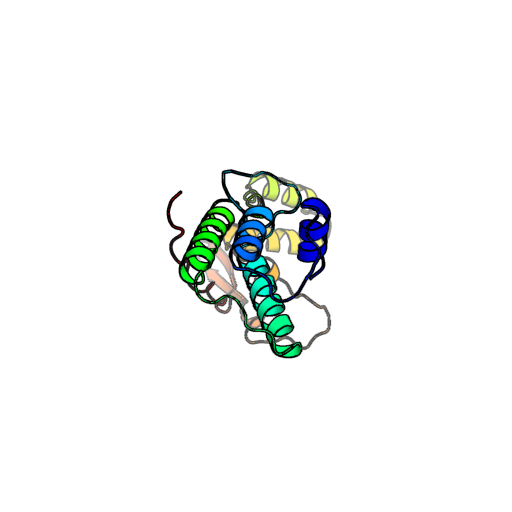? -2.188 -17.447 11.789 1.00 38.47 177 GLU A CA 1
ATOM 1371 C C . GLU A 1 177 ? -1.839 -16.616 10.558 1.00 38.47 177 GLU A C 1
ATOM 1373 O O . GLU A 1 177 ? -1.902 -17.088 9.416 1.00 38.47 177 GLU A O 1
ATOM 1378 N N . LEU A 1 178 ? -1.535 -15.341 10.795 1.00 34.34 178 LEU A N 1
ATOM 1379 C CA . LEU A 1 178 ? -0.959 -14.482 9.780 1.00 34.34 178 LEU A CA 1
ATOM 1380 C C . LEU A 1 178 ? 0.300 -15.208 9.301 1.00 34.34 178 LEU A C 1
ATOM 1382 O O . LEU A 1 178 ? 1.263 -15.329 10.056 1.00 34.34 178 LEU A O 1
ATOM 1386 N N . GLY A 1 179 ? 0.241 -15.764 8.089 1.00 34.03 179 GLY A N 1
ATOM 1387 C CA . GLY A 1 179 ? 1.320 -16.558 7.527 1.00 34.03 179 GLY A CA 1
ATOM 1388 C C . GLY A 1 179 ? 2.643 -15.835 7.710 1.00 34.03 179 GLY A C 1
ATOM 1389 O O . GLY A 1 179 ? 2.763 -14.690 7.287 1.00 34.03 179 GLY A O 1
ATOM 1390 N N . GLY A 1 180 ? 3.573 -16.524 8.374 1.00 30.23 180 GLY A N 1
ATOM 1391 C CA . GLY A 1 180 ? 4.988 -16.204 8.482 1.00 30.23 180 GLY A CA 1
ATOM 1392 C C . GLY A 1 180 ? 5.292 -14.722 8.648 1.00 30.23 180 GLY A C 1
ATOM 1393 O O . GLY A 1 180 ? 5.399 -13.985 7.669 1.00 30.23 180 GLY A O 1
ATOM 1394 N N . ILE A 1 181 ? 5.593 -14.315 9.879 1.00 37.91 181 ILE A N 1
ATOM 1395 C CA . ILE A 1 181 ? 6.507 -13.196 10.103 1.00 37.91 181 ILE A CA 1
ATOM 1396 C C . ILE A 1 181 ? 7.840 -13.609 9.457 1.00 37.91 181 ILE A C 1
ATOM 1398 O O . ILE A 1 181 ? 8.721 -14.170 10.101 1.00 37.91 181 ILE A O 1
ATOM 1402 N N . THR A 1 182 ? 7.982 -13.396 8.148 1.00 37.16 182 THR A N 1
ATOM 1403 C CA . THR A 1 182 ? 9.289 -13.370 7.511 1.00 37.16 182 THR A CA 1
ATOM 1404 C C . THR A 1 182 ? 10.009 -12.229 8.191 1.00 37.16 182 THR A C 1
ATOM 1406 O O . THR A 1 182 ? 9.558 -11.083 8.094 1.00 37.16 182 THR A O 1
ATOM 1409 N N . ALA A 1 183 ? 11.054 -12.574 8.942 1.00 37.41 183 ALA A N 1
ATOM 1410 C CA . ALA A 1 183 ? 11.919 -11.637 9.625 1.00 37.41 183 ALA A CA 1
ATOM 1411 C C . ALA A 1 183 ? 12.136 -10.412 8.733 1.00 37.41 183 ALA A C 1
ATOM 1413 O O . ALA A 1 183 ? 12.676 -10.508 7.627 1.00 37.41 183 ALA A O 1
ATOM 1414 N N . LYS A 1 184 ? 11.638 -9.267 9.205 1.00 38.03 184 LYS A N 1
ATOM 1415 C CA . LYS A 1 184 ? 12.011 -7.973 8.651 1.00 38.03 184 LYS A CA 1
ATOM 1416 C C . LYS A 1 184 ? 13.540 -7.924 8.716 1.00 38.03 184 LYS A C 1
ATOM 1418 O O . LYS A 1 184 ? 14.071 -8.138 9.808 1.00 38.03 184 LYS A O 1
ATOM 1423 N N . PRO A 1 185 ? 14.259 -7.677 7.610 1.00 34.81 185 PRO A N 1
ATOM 1424 C CA . PRO A 1 185 ? 15.651 -7.290 7.743 1.00 34.81 185 PRO A CA 1
ATOM 1425 C C . PRO A 1 185 ? 15.672 -6.038 8.621 1.00 34.81 185 PRO A C 1
ATOM 1427 O O . PRO A 1 185 ? 14.891 -5.112 8.388 1.00 34.81 185 PRO A O 1
ATOM 1430 N N . ALA A 1 186 ? 16.497 -6.057 9.664 1.00 43.38 186 ALA A N 1
ATOM 1431 C CA . ALA A 1 186 ? 16.764 -4.867 10.448 1.00 43.38 186 ALA A CA 1
ATOM 1432 C C . ALA A 1 186 ? 17.266 -3.779 9.484 1.00 43.38 186 ALA A C 1
ATOM 1434 O O . ALA A 1 186 ? 18.276 -3.974 8.801 1.00 43.38 186 ALA A O 1
ATOM 1435 N N . CYS A 1 187 ? 16.495 -2.695 9.365 1.00 44.66 187 CYS A N 1
ATOM 1436 C CA . CYS A 1 187 ? 17.100 -1.380 9.228 1.00 44.66 187 CYS A CA 1
ATOM 1437 C C . CYS A 1 187 ? 17.693 -1.097 10.636 1.00 44.66 187 CYS A C 1
ATOM 1439 O O . CYS A 1 187 ? 18.855 -0.665 10.698 1.00 44.66 187 CYS A O 1
#

pLDDT: mean 76.77, std 14.4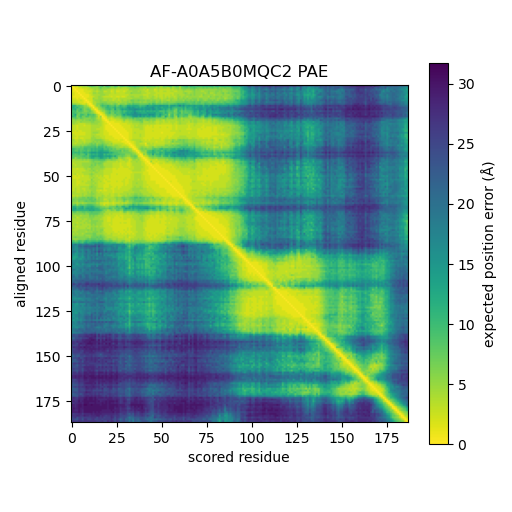8, range [30.23, 92.06]